Protein AF-A0A167C0I6-F1 (afdb_monomer)

Solvent-accessible surface area (backbone atoms only — not comparable to full-atom values): 17000 Å² total; per-residue (Å²): 123,66,73,64,56,52,51,50,42,52,40,51,44,51,33,50,52,39,48,63,72,46,69,86,65,63,47,85,81,42,83,82,55,66,39,71,71,58,45,54,55,49,50,53,38,51,53,49,34,51,53,41,48,52,55,43,41,72,75,36,79,62,47,56,77,42,98,50,62,43,68,48,100,85,72,47,78,30,42,42,49,57,48,48,54,61,42,45,57,39,51,50,36,54,51,54,42,50,53,55,44,54,51,50,53,52,50,51,51,53,51,52,52,52,50,52,53,51,52,53,51,49,51,52,52,52,52,50,51,50,49,51,51,51,53,50,49,53,47,49,44,71,78,38,62,89,68,66,72,70,78,75,76,67,75,92,67,51,73,68,57,48,50,52,52,48,42,52,51,9,50,75,72,73,22,84,35,61,38,49,32,68,65,58,56,54,48,42,48,74,75,64,51,55,67,81,62,54,47,39,29,26,37,40,34,71,82,46,69,81,38,27,24,30,65,50,76,55,95,66,30,34,33,29,40,28,62,68,94,82,63,64,98,85,66,83,73,59,53,62,39,30,33,58,61,56,92,89,59,88,88,51,79,61,40,60,60,79,87,53,39,28,38,54,74,51,79,44,76,43,78,52,60,50,78,50,103,87,46,70,48,81,45,94,49,72,40,82,28,52,30,28,37,80,67,73,63,136

pLDDT: mean 78.07, std 15.84, range [33.97, 95.69]

Structure (mmCIF, N/CA/C/O backbone):
data_AF-A0A167C0I6-F1
#
_entry.id   AF-A0A167C0I6-F1
#
loop_
_atom_site.group_PDB
_atom_site.id
_atom_site.type_symbol
_atom_site.label_atom_id
_atom_site.label_alt_id
_atom_site.label_comp_id
_atom_site.label_asym_id
_atom_site.label_entity_id
_atom_site.label_seq_id
_atom_site.pdbx_PDB_ins_code
_atom_site.Cartn_x
_atom_site.Cartn_y
_atom_site.Cartn_z
_atom_site.occupancy
_atom_site.B_iso_or_equiv
_atom_site.auth_seq_id
_atom_site.auth_comp_id
_atom_site.auth_asym_id
_atom_site.auth_atom_id
_atom_site.pdbx_PDB_model_num
ATOM 1 N N . MET A 1 1 ? 44.173 17.257 -59.983 1.00 47.56 1 MET A N 1
ATOM 2 C CA . MET A 1 1 ? 43.024 16.345 -59.804 1.00 47.56 1 MET A CA 1
ATOM 3 C C . MET A 1 1 ? 43.215 15.400 -58.611 1.00 47.56 1 MET A C 1
ATOM 5 O O . MET A 1 1 ? 42.211 14.931 -58.103 1.00 47.56 1 MET A O 1
ATOM 9 N N . ASP A 1 2 ? 44.434 15.219 -58.078 1.00 59.53 2 ASP A N 1
ATOM 10 C CA . ASP A 1 2 ? 44.708 14.289 -56.959 1.00 59.53 2 ASP A CA 1
ATOM 11 C C . ASP A 1 2 ? 44.093 14.654 -55.597 1.00 59.53 2 ASP A C 1
ATOM 13 O O . ASP A 1 2 ? 43.735 13.774 -54.820 1.00 59.53 2 ASP A O 1
ATOM 17 N N . ASN A 1 3 ? 43.935 15.944 -55.285 1.00 67.69 3 ASN A N 1
ATOM 18 C CA . ASN A 1 3 ? 43.592 16.357 -53.917 1.00 67.69 3 ASN A CA 1
ATOM 19 C C . ASN A 1 3 ? 42.133 16.032 -53.524 1.00 67.69 3 ASN A C 1
ATOM 21 O O . ASN A 1 3 ? 41.841 15.750 -52.367 1.00 67.69 3 ASN A O 1
ATOM 25 N N . SER A 1 4 ? 41.209 16.037 -54.490 1.00 75.00 4 SER A N 1
ATOM 26 C CA . SER A 1 4 ? 39.792 15.728 -54.248 1.00 75.00 4 SER A CA 1
ATOM 27 C C . SER A 1 4 ? 39.526 14.225 -54.154 1.00 75.00 4 SER A C 1
ATOM 29 O O . SER A 1 4 ? 38.665 13.811 -53.386 1.00 75.00 4 SER A O 1
ATOM 31 N N . GLN A 1 5 ? 40.272 13.405 -54.901 1.00 79.69 5 GLN A N 1
ATOM 32 C CA . GLN A 1 5 ? 40.122 11.949 -54.884 1.00 79.69 5 GLN A CA 1
ATOM 33 C C . GLN A 1 5 ? 40.726 11.335 -53.615 1.00 79.69 5 GLN A C 1
ATOM 35 O O . GLN A 1 5 ? 40.090 10.482 -53.001 1.00 79.69 5 GLN A O 1
ATOM 40 N N . ASN A 1 6 ? 41.879 11.837 -53.161 1.00 85.56 6 ASN A N 1
ATOM 41 C CA . ASN A 1 6 ? 42.458 11.438 -51.874 1.00 85.56 6 ASN A CA 1
ATOM 42 C C . ASN A 1 6 ? 41.527 11.805 -50.712 1.00 85.56 6 ASN A C 1
ATOM 44 O O . ASN A 1 6 ? 41.228 10.959 -49.879 1.00 85.56 6 ASN A O 1
ATOM 48 N N . LYS A 1 7 ? 40.946 13.013 -50.734 1.00 89.00 7 LYS A N 1
ATOM 49 C CA . LYS A 1 7 ? 39.973 13.438 -49.720 1.00 89.00 7 LYS A CA 1
ATOM 50 C C . LYS A 1 7 ? 38.722 12.542 -49.668 1.00 89.00 7 LYS A C 1
ATOM 52 O O . LYS A 1 7 ? 38.195 12.305 -48.587 1.00 89.00 7 LYS A O 1
ATOM 57 N N . LEU A 1 8 ? 38.243 12.034 -50.808 1.00 90.12 8 LEU A N 1
ATOM 58 C CA . LEU A 1 8 ? 37.114 11.090 -50.848 1.00 90.12 8 LEU A CA 1
ATOM 59 C C . LEU A 1 8 ? 37.462 9.744 -50.200 1.00 90.12 8 LEU A C 1
ATOM 61 O O . LEU A 1 8 ? 36.638 9.190 -49.475 1.00 90.12 8 LEU A O 1
ATOM 65 N N . ILE A 1 9 ? 38.669 9.233 -50.452 1.00 91.94 9 ILE A N 1
ATOM 66 C CA . ILE A 1 9 ? 39.164 7.986 -49.853 1.00 91.94 9 ILE A CA 1
ATOM 67 C C . ILE A 1 9 ? 39.337 8.161 -48.343 1.00 91.94 9 ILE A C 1
ATOM 69 O O . ILE A 1 9 ? 38.831 7.334 -47.589 1.00 91.94 9 ILE A O 1
ATOM 73 N N . ASP A 1 10 ? 39.941 9.266 -47.902 1.00 93.12 10 ASP A N 1
ATOM 74 C CA . ASP A 1 10 ? 40.156 9.562 -46.482 1.00 93.12 10 ASP A CA 1
ATOM 75 C C . ASP A 1 10 ? 38.835 9.683 -45.709 1.00 93.12 10 ASP A C 1
ATOM 77 O O . ASP A 1 10 ? 38.707 9.170 -44.597 1.00 93.12 10 ASP A O 1
ATOM 81 N N . LEU A 1 11 ? 37.825 10.338 -46.293 1.00 93.56 11 LEU A N 1
ATOM 82 C CA . LEU A 1 11 ? 36.505 10.454 -45.669 1.00 93.56 11 LEU A CA 1
ATOM 83 C C . LEU A 1 11 ? 35.793 9.101 -45.594 1.00 93.56 11 LEU A C 1
ATOM 85 O O . LEU A 1 11 ? 35.178 8.802 -44.571 1.00 93.56 11 LEU A O 1
ATOM 89 N N . MET A 1 12 ? 35.891 8.276 -46.640 1.00 93.75 12 MET A N 1
ATOM 90 C CA . MET A 1 12 ? 35.277 6.949 -46.650 1.00 93.75 12 MET A CA 1
ATOM 91 C C . MET A 1 12 ? 35.947 6.006 -45.647 1.00 93.75 12 MET A C 1
ATOM 93 O O . MET A 1 12 ? 35.262 5.278 -44.929 1.00 93.75 12 MET A O 1
ATOM 97 N N . ASP A 1 13 ? 37.274 6.058 -45.542 1.00 93.69 13 ASP A N 1
ATOM 98 C CA . ASP A 1 13 ? 38.032 5.299 -44.549 1.00 93.69 13 ASP A CA 1
ATOM 99 C C . ASP A 1 13 ? 37.709 5.773 -43.124 1.00 93.69 13 ASP A C 1
ATOM 101 O O . ASP A 1 13 ? 37.409 4.967 -42.242 1.00 93.69 13 ASP A O 1
ATOM 105 N N . ALA A 1 14 ? 37.627 7.089 -42.904 1.00 93.62 14 ALA A N 1
ATOM 106 C CA . ALA A 1 14 ? 37.217 7.654 -41.621 1.00 93.62 14 ALA A CA 1
ATOM 107 C C . ALA A 1 14 ? 35.788 7.242 -41.229 1.00 93.62 14 ALA A C 1
ATOM 109 O O . ALA A 1 14 ? 35.541 6.940 -40.057 1.00 93.62 14 ALA A O 1
ATOM 110 N N . MET A 1 15 ? 34.848 7.200 -42.182 1.00 94.75 15 MET A N 1
ATOM 111 C CA . MET A 1 15 ? 33.501 6.666 -41.956 1.00 94.75 15 MET A CA 1
ATOM 112 C C . MET A 1 15 ? 33.564 5.187 -41.566 1.00 94.75 15 MET A C 1
ATOM 114 O O . MET A 1 15 ? 32.988 4.800 -40.548 1.00 94.75 15 MET A O 1
ATOM 118 N N . TYR A 1 16 ? 34.314 4.385 -42.323 1.00 93.62 16 TYR A N 1
ATOM 119 C CA . TYR A 1 16 ? 34.449 2.948 -42.103 1.00 93.62 16 TYR A CA 1
ATOM 120 C C . TYR A 1 16 ? 35.061 2.620 -40.737 1.00 93.62 16 TYR A C 1
ATOM 122 O O . TYR A 1 16 ? 34.556 1.754 -40.026 1.00 93.62 16 TYR A O 1
ATOM 130 N N . VAL A 1 17 ? 36.091 3.354 -40.313 1.00 92.19 17 VAL A N 1
ATOM 131 C CA . VAL A 1 17 ? 36.695 3.221 -38.979 1.00 92.19 17 VAL A CA 1
ATOM 132 C C . VAL A 1 17 ? 35.729 3.676 -37.884 1.00 92.19 17 VAL A C 1
ATOM 134 O O . VAL A 1 17 ? 35.596 3.000 -36.863 1.00 92.19 17 VAL A O 1
ATOM 137 N N . THR A 1 18 ? 35.025 4.794 -38.088 1.00 92.69 18 THR A N 1
ATOM 138 C CA . THR A 1 18 ? 34.058 5.324 -37.110 1.00 92.69 18 THR A CA 1
ATOM 139 C C . THR A 1 18 ? 32.943 4.316 -36.846 1.00 92.69 18 THR A C 1
ATOM 141 O O . THR A 1 18 ? 32.673 3.992 -35.691 1.00 92.69 18 THR A O 1
ATOM 144 N N . VAL A 1 19 ? 32.355 3.755 -37.904 1.00 90.44 19 VAL A N 1
ATOM 145 C CA . VAL A 1 19 ? 31.325 2.714 -37.797 1.00 90.44 19 VAL A CA 1
ATOM 146 C C . VAL A 1 19 ? 31.924 1.380 -37.347 1.00 90.44 19 VAL A C 1
ATOM 148 O O . VAL A 1 19 ? 31.301 0.633 -36.600 1.00 90.44 19 VAL A O 1
ATOM 151 N N . GLY A 1 20 ? 33.171 1.084 -37.714 1.00 86.75 20 GLY A N 1
ATOM 152 C CA . GLY A 1 20 ? 33.920 -0.071 -37.223 1.00 86.75 20 GLY A CA 1
ATOM 153 C C . GLY A 1 20 ? 34.011 -0.117 -35.696 1.00 86.75 20 GLY A C 1
ATOM 154 O O . GLY A 1 20 ? 33.895 -1.204 -35.128 1.00 86.75 20 GLY A O 1
ATOM 155 N N . ASN A 1 21 ? 34.124 1.052 -35.060 1.00 87.00 21 ASN A N 1
ATOM 156 C CA . ASN A 1 21 ? 34.125 1.222 -33.606 1.00 87.00 21 ASN A CA 1
ATOM 157 C C . ASN A 1 21 ? 32.728 1.175 -32.969 1.00 87.00 21 ASN A C 1
ATOM 159 O O . ASN A 1 21 ? 32.645 1.019 -31.753 1.00 87.00 21 ASN A O 1
ATOM 163 N N . MET A 1 22 ? 31.654 1.274 -33.760 1.00 85.56 22 MET A N 1
ATOM 164 C CA 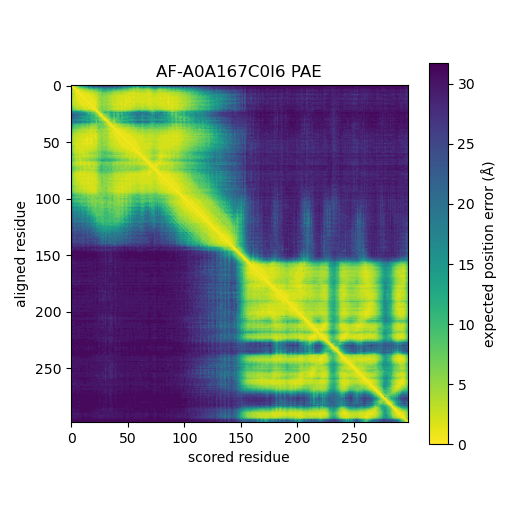. MET A 1 22 ? 30.298 1.008 -33.276 1.00 85.56 22 MET A CA 1
ATOM 165 C C . MET A 1 22 ? 30.113 -0.494 -33.046 1.00 85.56 22 MET A C 1
ATOM 167 O O . MET A 1 22 ? 30.693 -1.337 -33.745 1.00 85.56 22 MET A O 1
ATOM 171 N N . ARG A 1 23 ? 29.287 -0.866 -32.074 1.00 73.50 23 ARG A N 1
ATOM 172 C CA . ARG A 1 23 ? 29.032 -2.282 -31.758 1.00 73.50 23 ARG A CA 1
ATOM 173 C C . ARG A 1 23 ? 28.126 -2.986 -32.780 1.00 73.50 23 ARG A C 1
ATOM 175 O O . ARG A 1 23 ? 27.302 -2.371 -33.446 1.00 73.50 23 ARG A O 1
ATOM 182 N N . GLU A 1 24 ? 28.284 -4.309 -32.884 1.00 64.62 24 GLU A N 1
ATOM 183 C CA . GLU A 1 24 ? 27.559 -5.187 -33.831 1.00 64.62 24 GLU A CA 1
ATOM 184 C C . GLU A 1 24 ? 26.239 -5.760 -33.280 1.00 64.62 24 GLU A C 1
ATOM 186 O O . GLU A 1 24 ? 25.418 -6.260 -34.045 1.00 64.62 24 GLU A O 1
ATOM 191 N N . ALA A 1 25 ? 26.027 -5.725 -31.961 1.00 57.22 25 ALA A N 1
ATOM 192 C CA . ALA A 1 25 ? 24.911 -6.414 -31.307 1.00 57.22 25 ALA A CA 1
ATOM 193 C C . ALA A 1 25 ? 23.598 -5.618 -31.356 1.00 57.22 25 ALA A C 1
ATOM 195 O O . ALA A 1 25 ? 23.610 -4.395 -31.409 1.00 57.22 25 ALA A O 1
ATOM 196 N N . HIS A 1 26 ? 22.457 -6.310 -31.260 1.00 59.56 26 HIS A N 1
ATOM 197 C CA . HIS A 1 26 ? 21.141 -5.692 -31.074 1.00 59.56 26 HIS A CA 1
ATOM 198 C C . HIS A 1 26 ? 21.036 -5.172 -29.627 1.00 59.56 26 HIS A C 1
ATOM 200 O O . HIS A 1 26 ? 21.083 -5.949 -28.675 1.00 59.56 26 HIS A O 1
ATOM 206 N N . TRP A 1 27 ? 20.883 -3.858 -29.457 1.00 59.91 27 TRP A N 1
ATOM 207 C CA . TRP A 1 27 ? 21.133 -3.142 -28.191 1.00 59.91 27 TRP A CA 1
ATOM 208 C C . TRP A 1 27 ? 20.237 -3.547 -27.013 1.00 59.91 27 TRP A C 1
ATOM 210 O O . TRP A 1 27 ? 20.543 -3.249 -25.866 1.00 59.91 27 TRP A O 1
ATOM 220 N N . LEU A 1 28 ? 19.129 -4.230 -27.295 1.00 55.75 28 LEU A N 1
ATOM 221 C CA . LEU A 1 28 ? 18.130 -4.637 -26.308 1.00 55.75 28 LEU A CA 1
ATOM 222 C C . LEU A 1 28 ? 18.378 -6.037 -25.726 1.00 55.75 28 LEU A C 1
ATOM 224 O O . LEU A 1 28 ? 17.664 -6.444 -24.817 1.00 55.75 28 LEU A O 1
ATOM 228 N N . GLY A 1 29 ? 19.345 -6.790 -26.261 1.00 58.91 29 GLY A N 1
ATOM 229 C CA . GLY A 1 29 ? 19.632 -8.159 -25.820 1.00 58.91 29 GLY A CA 1
ATOM 230 C C . GLY A 1 29 ? 20.657 -8.273 -24.686 1.00 58.91 29 GLY A C 1
ATOM 231 O O . GLY A 1 29 ? 20.752 -9.336 -24.081 1.00 58.91 29 GLY A O 1
ATOM 232 N N . ASP A 1 30 ? 21.418 -7.211 -24.398 1.00 61.00 30 ASP A N 1
ATOM 233 C CA . ASP A 1 30 ? 22.520 -7.226 -23.428 1.00 61.00 30 ASP A CA 1
ATOM 234 C C . ASP A 1 30 ? 22.345 -6.117 -22.365 1.00 61.00 30 ASP A C 1
ATOM 236 O O . ASP A 1 30 ? 22.449 -4.931 -22.700 1.00 61.00 30 ASP A O 1
ATOM 240 N N . PRO A 1 31 ? 22.122 -6.470 -21.080 1.00 57.75 31 PRO A N 1
ATOM 241 C CA . PRO A 1 31 ? 21.946 -5.518 -19.979 1.00 57.75 31 PRO A CA 1
ATOM 242 C C . PRO A 1 31 ? 23.102 -4.525 -19.800 1.00 57.75 31 PRO A C 1
ATOM 244 O O . PRO A 1 31 ? 22.881 -3.414 -19.323 1.00 57.75 31 PRO A O 1
ATOM 247 N N . GLN A 1 32 ? 24.332 -4.888 -20.184 1.00 59.16 32 GLN A N 1
ATOM 248 C CA . GLN A 1 32 ? 25.493 -3.996 -20.068 1.00 59.16 32 GLN A CA 1
ATOM 249 C C . GLN A 1 32 ? 25.523 -2.922 -21.164 1.00 59.16 32 GLN A C 1
ATOM 251 O O . GLN A 1 32 ? 26.163 -1.885 -20.997 1.00 59.16 32 GLN A O 1
ATOM 256 N N . CYS A 1 33 ? 24.813 -3.144 -22.272 1.00 57.50 33 CYS A N 1
ATOM 257 C CA . CYS A 1 33 ? 24.760 -2.233 -23.416 1.00 57.50 33 CYS A CA 1
ATOM 258 C C . CYS A 1 33 ? 23.653 -1.168 -23.296 1.00 57.50 33 CYS A C 1
ATOM 260 O O . CYS A 1 33 ? 23.608 -0.237 -24.097 1.00 57.50 33 CYS A O 1
ATOM 262 N N . GLY A 1 34 ? 22.780 -1.282 -22.291 1.00 57.94 34 GLY A N 1
ATOM 263 C CA . GLY A 1 34 ? 21.696 -0.334 -22.020 1.00 57.94 34 GLY A CA 1
ATOM 264 C C . GLY A 1 34 ? 22.066 0.828 -21.091 1.00 57.94 34 GLY A C 1
ATOM 265 O O . GLY A 1 34 ? 21.205 1.656 -20.807 1.00 57.94 34 GLY A O 1
ATOM 266 N N . SER A 1 35 ? 23.306 0.906 -20.590 1.00 66.94 35 SER A N 1
ATOM 267 C CA . SER A 1 35 ? 23.699 1.962 -19.643 1.00 66.94 35 SER A CA 1
ATOM 268 C C . SER A 1 35 ? 23.822 3.329 -20.328 1.00 66.94 35 SER A C 1
ATOM 270 O O . SER A 1 35 ? 24.363 3.421 -21.430 1.00 66.94 35 SER A O 1
ATOM 272 N N . GLU A 1 36 ? 23.387 4.412 -19.678 1.00 68.25 36 GLU A N 1
ATOM 273 C CA . GLU A 1 36 ? 23.427 5.773 -20.250 1.00 68.25 36 GLU A CA 1
ATOM 274 C C . GLU A 1 36 ? 24.813 6.164 -20.794 1.00 68.25 36 GLU A C 1
ATOM 276 O O . GLU A 1 36 ? 24.922 6.760 -21.866 1.00 68.25 36 GLU A O 1
ATOM 281 N N . GLY A 1 37 ? 25.887 5.758 -20.106 1.00 74.06 37 GLY A N 1
ATOM 282 C CA . GLY A 1 37 ? 27.262 6.051 -20.513 1.00 74.06 37 GLY A CA 1
ATOM 283 C C . GLY A 1 37 ? 27.678 5.374 -21.822 1.00 74.06 37 GLY A C 1
ATOM 284 O O . GLY A 1 37 ? 28.281 6.014 -22.682 1.00 74.06 37 GLY A O 1
ATOM 285 N N . THR A 1 38 ? 27.325 4.101 -22.013 1.00 73.38 38 THR A N 1
ATOM 286 C CA . THR A 1 38 ? 27.604 3.376 -23.267 1.00 73.38 38 THR A CA 1
ATOM 287 C C . THR A 1 38 ? 26.782 3.915 -24.435 1.00 73.38 38 THR A C 1
ATOM 289 O O . THR A 1 38 ? 27.261 3.962 -25.563 1.00 73.38 38 THR A O 1
ATOM 292 N N . LEU A 1 39 ? 25.568 4.393 -24.158 1.00 73.00 39 LEU A N 1
ATOM 293 C CA . LEU A 1 39 ? 24.676 4.961 -25.166 1.00 73.00 39 LEU A CA 1
ATOM 294 C C . LEU A 1 39 ? 25.171 6.318 -25.671 1.00 73.00 39 LEU A C 1
ATOM 296 O O . LEU A 1 39 ? 25.166 6.567 -26.875 1.00 73.00 39 LEU A O 1
ATOM 300 N N . ALA A 1 40 ? 25.639 7.174 -24.762 1.00 80.12 40 ALA A N 1
ATOM 301 C CA . ALA A 1 40 ? 26.208 8.468 -25.121 1.00 80.12 40 ALA A CA 1
ATOM 302 C C . ALA A 1 40 ? 27.455 8.315 -26.009 1.00 80.12 40 ALA A C 1
ATOM 304 O O . ALA A 1 40 ? 27.626 9.058 -26.971 1.00 80.12 40 ALA A O 1
ATOM 305 N N . GLN A 1 41 ? 28.304 7.323 -25.725 1.00 83.75 41 GLN A N 1
ATOM 306 C CA . GLN A 1 41 ? 29.505 7.048 -26.521 1.00 83.75 41 GLN A CA 1
ATOM 307 C C . GLN A 1 41 ? 29.168 6.628 -27.957 1.00 83.75 41 GLN A C 1
ATOM 309 O O . GLN A 1 41 ? 29.780 7.115 -28.905 1.00 83.75 41 GLN A O 1
ATOM 314 N N . GLU A 1 42 ? 28.171 5.767 -28.130 1.00 83.06 42 GLU A N 1
ATOM 315 C CA . GLU A 1 42 ? 27.742 5.308 -29.452 1.00 83.06 42 GLU A CA 1
ATOM 316 C C . GLU A 1 42 ? 26.977 6.392 -30.231 1.00 83.06 42 GLU A C 1
ATOM 318 O O . GLU A 1 42 ? 27.152 6.507 -31.443 1.00 83.06 42 GLU A O 1
ATOM 323 N N . GLN A 1 43 ? 26.189 7.242 -29.557 1.00 86.62 43 GLN A N 1
ATOM 324 C CA . GLN A 1 43 ? 25.561 8.410 -30.191 1.00 86.62 43 GLN A CA 1
ATOM 325 C C . GLN A 1 43 ? 26.619 9.358 -30.772 1.00 86.62 43 GLN A C 1
ATOM 327 O O . GLN A 1 43 ? 26.484 9.804 -31.907 1.00 86.62 43 GLN A O 1
ATOM 332 N N . VAL A 1 44 ? 27.715 9.597 -30.045 1.00 90.31 44 VAL A N 1
ATOM 333 C CA . VAL A 1 44 ? 28.838 10.415 -30.536 1.00 90.31 44 VAL A CA 1
ATOM 334 C C . VAL A 1 44 ? 29.477 9.807 -31.792 1.00 90.31 44 VAL A C 1
ATOM 336 O O . VAL A 1 44 ? 29.837 10.541 -32.714 1.00 90.31 44 VAL A O 1
ATOM 339 N N . LEU A 1 45 ? 29.612 8.477 -31.862 1.00 91.38 45 LEU A N 1
ATOM 340 C CA . LEU A 1 45 ? 30.123 7.790 -33.056 1.00 91.38 45 LEU A CA 1
ATOM 341 C C . LEU A 1 45 ? 29.154 7.909 -34.238 1.00 91.38 45 LEU A C 1
ATOM 343 O O . LEU A 1 45 ? 29.588 8.185 -35.358 1.00 91.38 45 LEU A O 1
ATOM 347 N N . TYR A 1 46 ? 27.854 7.759 -33.989 1.00 91.44 46 TYR A N 1
ATOM 348 C CA . TYR A 1 46 ? 26.817 7.922 -35.002 1.00 91.44 46 TYR A CA 1
ATOM 349 C C . TYR A 1 46 ? 26.767 9.356 -35.559 1.00 91.44 46 TYR A C 1
ATOM 351 O O . TYR A 1 46 ? 26.759 9.550 -36.776 1.00 91.44 46 TYR A O 1
ATOM 359 N N . ASP A 1 47 ? 26.825 10.368 -34.692 1.00 92.81 47 ASP A N 1
ATOM 360 C CA . ASP A 1 47 ? 26.840 11.779 -35.093 1.00 92.81 47 ASP A CA 1
ATOM 361 C C . ASP A 1 47 ? 28.096 12.109 -35.911 1.00 92.81 47 ASP A C 1
ATOM 363 O O . ASP A 1 47 ? 28.036 12.807 -36.929 1.00 92.81 47 ASP A O 1
ATOM 367 N N . ARG A 1 48 ? 29.245 11.544 -35.515 1.00 94.44 48 ARG A N 1
ATOM 368 C CA . ARG A 1 48 ? 30.495 11.662 -36.269 1.00 94.44 48 ARG A CA 1
ATOM 369 C C . ARG A 1 48 ? 30.388 11.012 -37.648 1.00 94.44 48 ARG A C 1
ATOM 371 O O . ARG A 1 48 ? 30.828 11.619 -38.622 1.00 94.44 48 ARG A O 1
ATOM 378 N N . TYR A 1 49 ? 29.789 9.826 -37.751 1.00 95.00 49 TYR A N 1
ATOM 379 C CA . TYR A 1 49 ? 29.516 9.173 -39.034 1.00 95.00 49 TYR A CA 1
ATOM 380 C C . TYR A 1 49 ? 28.629 10.044 -39.934 1.00 95.00 49 TYR A C 1
ATOM 382 O O . TYR A 1 49 ? 28.961 10.236 -41.103 1.00 95.00 49 TYR A O 1
ATOM 390 N N . GLN A 1 50 ? 27.544 10.618 -39.404 1.00 94.62 50 GLN A N 1
ATOM 391 C CA . GLN A 1 50 ? 26.648 11.475 -40.188 1.00 94.62 50 GLN A CA 1
ATOM 392 C C . GLN A 1 50 ? 27.347 12.745 -40.682 1.00 94.62 50 GLN A C 1
ATOM 394 O O . GLN A 1 50 ? 27.170 13.122 -41.839 1.00 94.62 50 GLN A O 1
ATOM 399 N N . SER A 1 51 ? 28.182 13.366 -39.846 1.00 95.69 51 SER A N 1
ATOM 400 C CA . SER A 1 51 ? 28.993 14.527 -40.234 1.00 95.69 51 SER A CA 1
ATOM 401 C C . SER A 1 51 ? 29.959 14.193 -41.380 1.00 95.69 51 SER A C 1
ATOM 403 O O . SER A 1 51 ? 29.959 14.864 -42.413 1.00 95.69 51 SER A O 1
ATOM 405 N N . LEU A 1 52 ? 30.707 13.089 -41.255 1.00 95.19 52 LEU A N 1
ATOM 406 C CA . LEU A 1 52 ? 31.622 12.618 -42.302 1.00 95.19 52 LEU A CA 1
ATOM 407 C C . LEU A 1 52 ? 30.880 12.278 -43.599 1.00 95.19 52 LEU A C 1
ATOM 409 O O . LEU A 1 52 ? 31.322 12.650 -44.684 1.00 95.19 52 LEU A O 1
ATOM 413 N N . ARG A 1 53 ? 29.718 11.626 -43.493 1.00 94.44 53 ARG A N 1
ATOM 414 C CA . ARG A 1 53 ? 28.864 11.301 -44.638 1.00 94.44 53 ARG A CA 1
ATOM 415 C C . ARG A 1 53 ? 28.355 12.553 -45.343 1.00 94.44 53 ARG A C 1
ATOM 417 O O . ARG A 1 53 ? 28.345 12.586 -46.569 1.00 94.44 53 ARG A O 1
ATOM 424 N N . GLN A 1 54 ? 27.928 13.572 -44.601 1.00 94.94 54 GLN A N 1
ATOM 425 C CA . GLN A 1 54 ? 27.486 14.839 -45.186 1.00 94.94 54 GLN A CA 1
ATOM 426 C C . GLN A 1 54 ? 28.622 15.531 -45.939 1.00 94.94 54 GLN A C 1
ATOM 428 O O . GLN A 1 54 ? 28.414 15.991 -47.061 1.00 94.94 54 GLN A O 1
ATOM 433 N N . GLU A 1 55 ? 29.828 15.557 -45.364 1.00 93.81 55 GLU A N 1
ATOM 434 C CA . GLU A 1 55 ? 31.000 16.111 -46.042 1.00 93.81 55 GLU A CA 1
ATOM 435 C C . GLU A 1 55 ? 31.326 15.321 -47.317 1.00 93.81 55 GLU A C 1
ATOM 437 O O . GLU A 1 55 ? 31.546 15.911 -48.376 1.00 93.81 55 GLU A O 1
ATOM 442 N N . LEU A 1 56 ? 31.267 13.992 -47.256 1.00 92.19 56 LEU A N 1
ATOM 443 C CA . LEU A 1 56 ? 31.541 13.119 -48.390 1.00 92.19 56 LEU A CA 1
ATOM 444 C C . LEU A 1 56 ? 30.511 13.302 -49.520 1.00 92.19 56 LEU A C 1
ATOM 446 O O . LEU A 1 56 ? 30.895 13.502 -50.673 1.00 92.19 56 LEU A O 1
ATOM 450 N N . VAL A 1 57 ? 29.217 13.350 -49.191 1.00 92.62 57 VAL A N 1
ATOM 451 C CA . VAL A 1 57 ? 28.124 13.637 -50.140 1.00 92.62 57 VAL A CA 1
ATOM 452 C C . VAL A 1 57 ? 28.255 15.038 -50.743 1.00 92.62 57 VAL A C 1
ATOM 454 O O . VAL A 1 57 ? 27.960 15.225 -51.921 1.00 92.62 57 VAL A O 1
ATOM 457 N N . SER A 1 58 ? 28.722 16.022 -49.967 1.00 92.56 58 SER A N 1
ATOM 458 C CA . SER A 1 58 ? 28.936 17.388 -50.465 1.00 92.56 58 SER A CA 1
ATOM 459 C C . SER A 1 58 ? 30.055 17.468 -51.511 1.00 92.56 58 SER A C 1
ATOM 461 O O . SER A 1 58 ? 29.993 18.295 -52.419 1.00 92.56 58 SER A O 1
ATOM 463 N N . LEU A 1 59 ? 31.061 16.592 -51.401 1.00 90.19 59 LEU A N 1
ATOM 464 C CA . LEU A 1 59 ? 32.178 16.491 -52.340 1.00 90.19 59 LEU A CA 1
ATOM 465 C C . LEU A 1 59 ? 31.831 15.647 -53.569 1.00 90.19 59 LEU A C 1
ATOM 467 O O . LEU A 1 59 ? 32.218 16.005 -54.681 1.00 90.19 59 LEU A O 1
ATOM 471 N N . ASN A 1 60 ? 31.122 14.533 -53.380 1.00 89.56 60 ASN A N 1
ATOM 472 C CA . ASN A 1 60 ? 30.615 13.697 -54.461 1.00 89.56 60 ASN A CA 1
ATOM 473 C C . ASN A 1 60 ? 29.262 13.071 -54.069 1.00 89.56 60 ASN A C 1
ATOM 475 O O . ASN A 1 60 ? 29.234 12.092 -53.319 1.00 89.56 60 ASN A O 1
ATOM 479 N N . PRO A 1 61 ? 28.140 13.571 -54.613 1.00 90.06 61 PRO A N 1
ATOM 480 C CA . PRO A 1 61 ? 26.821 13.006 -54.343 1.00 90.06 61 PRO A CA 1
ATOM 481 C C . PRO A 1 61 ? 26.673 11.538 -54.766 1.00 90.06 61 PRO A C 1
ATOM 483 O O . PRO A 1 61 ? 25.901 10.809 -54.150 1.00 90.06 61 PRO A O 1
ATOM 486 N N . ASP A 1 62 ? 27.428 11.098 -55.779 1.00 90.81 62 ASP A N 1
ATOM 487 C CA . ASP A 1 62 ? 27.414 9.727 -56.304 1.00 90.81 62 ASP A CA 1
ATOM 488 C C . ASP A 1 62 ? 28.671 8.938 -55.895 1.00 90.81 62 ASP A C 1
ATOM 490 O O . ASP A 1 62 ? 29.191 8.097 -56.629 1.00 90.81 62 ASP A O 1
ATOM 494 N N . TYR A 1 63 ? 29.205 9.227 -54.703 1.00 88.56 63 TYR A N 1
ATOM 495 C CA . TYR A 1 63 ? 30.421 8.587 -54.198 1.00 88.56 63 TYR A CA 1
ATOM 496 C C . TYR A 1 63 ? 30.353 7.058 -54.173 1.00 88.56 63 TYR A C 1
ATOM 498 O O . TYR A 1 63 ? 31.382 6.406 -54.304 1.00 88.56 63 TYR A O 1
ATOM 506 N N . ILE A 1 64 ? 29.160 6.478 -54.030 1.00 90.56 64 ILE A N 1
ATOM 507 C CA . ILE A 1 64 ? 28.957 5.024 -53.987 1.00 90.56 64 ILE A CA 1
ATOM 508 C C . ILE A 1 64 ? 29.457 4.363 -55.278 1.00 90.56 64 ILE A C 1
ATOM 510 O O . ILE A 1 64 ? 30.046 3.284 -55.225 1.00 90.56 64 ILE A O 1
ATOM 514 N N . ASN A 1 65 ? 29.272 5.038 -56.414 1.00 89.69 65 ASN A N 1
ATOM 515 C CA . ASN A 1 65 ? 29.690 4.572 -57.733 1.00 89.69 65 ASN A CA 1
ATOM 516 C C . ASN A 1 65 ? 31.082 5.092 -58.133 1.00 89.69 65 ASN A C 1
ATOM 518 O O . ASN A 1 65 ? 31.510 4.913 -59.275 1.00 89.69 65 ASN A O 1
ATOM 522 N N . ALA A 1 66 ? 31.806 5.746 -57.217 1.00 86.75 66 ALA A N 1
ATOM 523 C CA . ALA A 1 66 ? 33.163 6.197 -57.484 1.00 86.75 66 ALA A CA 1
ATOM 524 C C . ALA A 1 66 ? 34.096 4.997 -57.706 1.00 86.75 66 ALA A C 1
ATOM 526 O O . ALA A 1 66 ? 34.062 4.011 -56.969 1.00 86.75 66 ALA A O 1
ATOM 527 N N . ASN A 1 67 ? 34.989 5.109 -58.692 1.00 87.31 67 ASN A N 1
ATOM 528 C CA . ASN A 1 67 ? 36.050 4.129 -58.924 1.00 87.31 67 ASN A CA 1
ATOM 529 C C . ASN A 1 67 ? 37.196 4.331 -57.911 1.00 87.31 67 ASN A C 1
ATOM 531 O O . ASN A 1 67 ? 38.284 4.792 -58.261 1.00 87.31 67 ASN A O 1
ATOM 535 N N . ALA A 1 68 ? 36.901 4.079 -56.635 1.00 87.50 68 ALA A N 1
ATOM 536 C CA . ALA A 1 68 ? 37.792 4.249 -55.497 1.00 87.50 68 ALA A CA 1
ATOM 537 C C . ALA A 1 68 ? 37.602 3.108 -54.486 1.00 87.50 68 ALA A C 1
ATOM 539 O O . ALA A 1 68 ? 36.531 2.501 -54.392 1.00 87.50 68 ALA A O 1
ATOM 540 N N . PHE A 1 69 ? 38.663 2.823 -53.733 1.00 91.62 69 PHE A N 1
ATOM 541 C CA . PHE A 1 69 ? 38.727 1.696 -52.809 1.00 91.62 69 PHE A CA 1
ATOM 542 C C . PHE A 1 69 ? 39.329 2.139 -51.478 1.00 91.62 69 PHE A C 1
ATOM 544 O O . PHE A 1 69 ? 40.218 2.991 -51.455 1.00 91.62 69 PHE A O 1
ATOM 551 N N . ILE A 1 70 ? 38.866 1.530 -50.391 1.00 92.81 70 ILE A N 1
ATOM 552 C CA . ILE A 1 70 ? 39.498 1.604 -49.069 1.00 92.81 70 ILE A CA 1
ATOM 553 C C . ILE A 1 70 ? 40.108 0.246 -48.722 1.00 92.81 70 ILE A C 1
ATOM 555 O O . ILE A 1 70 ? 39.736 -0.770 -49.312 1.00 92.81 70 ILE A O 1
ATOM 559 N N . VAL A 1 71 ? 41.033 0.209 -47.766 1.00 91.25 71 VAL A N 1
ATOM 560 C CA . VAL A 1 71 ? 41.622 -1.044 -47.280 1.00 91.25 71 VAL A CA 1
ATOM 561 C C . VAL A 1 71 ? 41.064 -1.330 -45.896 1.00 91.25 71 VAL A C 1
ATOM 563 O O . VAL A 1 71 ? 41.207 -0.523 -44.985 1.00 91.25 71 VAL A O 1
ATOM 566 N N . ASN A 1 72 ? 40.412 -2.477 -45.725 1.00 86.38 72 ASN A N 1
ATOM 567 C CA . ASN A 1 72 ? 39.857 -2.840 -44.429 1.00 86.38 72 ASN A CA 1
ATOM 568 C C . ASN A 1 72 ? 40.953 -3.283 -43.438 1.00 86.38 72 ASN A C 1
ATOM 570 O O . ASN A 1 72 ? 42.116 -3.486 -43.788 1.00 86.38 72 ASN A O 1
ATOM 574 N N . ARG A 1 73 ? 40.560 -3.520 -42.181 1.00 81.69 73 ARG A N 1
ATOM 575 C CA . ARG A 1 73 ? 41.457 -3.998 -41.108 1.00 81.69 73 ARG A CA 1
ATOM 576 C C . ARG A 1 73 ? 42.165 -5.334 -41.389 1.00 81.69 73 ARG A C 1
ATOM 578 O O . ARG A 1 73 ? 43.092 -5.678 -40.666 1.00 81.69 73 ARG A O 1
ATOM 585 N N . TYR A 1 74 ? 41.719 -6.087 -42.392 1.00 86.31 74 TYR A N 1
ATOM 586 C CA . TYR A 1 74 ? 42.295 -7.366 -42.811 1.00 86.31 74 TYR A CA 1
ATOM 587 C C . TYR A 1 74 ? 43.203 -7.233 -44.045 1.00 86.31 74 TYR A C 1
ATOM 589 O O . TYR A 1 74 ? 43.752 -8.229 -44.506 1.00 86.31 74 TYR A O 1
ATOM 597 N N . GLY A 1 75 ? 43.395 -6.015 -44.564 1.00 86.81 75 GLY A N 1
ATOM 598 C CA . GLY A 1 75 ? 44.208 -5.754 -45.751 1.00 86.81 75 GLY A CA 1
ATOM 599 C C . GLY A 1 75 ? 43.466 -5.946 -47.077 1.00 86.81 75 GLY A C 1
ATOM 600 O O . GLY A 1 75 ? 44.098 -5.916 -48.131 1.00 86.81 75 GLY A O 1
ATOM 601 N N . GLU A 1 76 ? 42.146 -6.139 -47.055 1.00 90.44 76 GLU A N 1
ATOM 602 C CA . GLU A 1 76 ? 41.338 -6.342 -48.260 1.00 90.44 76 GLU A CA 1
ATOM 603 C C . GLU A 1 76 ? 40.888 -5.001 -48.846 1.00 90.44 76 GLU A C 1
ATOM 605 O O . GLU A 1 76 ? 40.468 -4.101 -48.115 1.00 90.44 76 GLU A O 1
ATOM 610 N N . GLN A 1 77 ? 40.936 -4.881 -50.175 1.00 93.31 77 GLN A N 1
ATOM 611 C CA . GLN A 1 77 ? 40.403 -3.717 -50.879 1.00 93.31 77 GLN A CA 1
ATOM 612 C C . GLN A 1 77 ? 38.884 -3.822 -50.996 1.00 93.31 77 GLN A C 1
ATOM 614 O O . GLN A 1 77 ? 38.361 -4.737 -51.632 1.00 93.31 77 GLN A O 1
ATOM 619 N N . LEU A 1 78 ? 38.184 -2.857 -50.408 1.00 91.12 78 LEU A N 1
ATOM 620 C CA . LEU A 1 78 ? 36.740 -2.713 -50.504 1.00 91.12 78 LEU A CA 1
ATOM 621 C C . LEU A 1 78 ? 36.409 -1.540 -51.417 1.00 91.12 78 LEU A C 1
ATOM 623 O O . LEU A 1 78 ? 36.901 -0.428 -51.220 1.00 91.12 78 LEU A O 1
ATOM 627 N N . SER A 1 79 ? 35.535 -1.775 -52.392 1.00 94.94 79 SER A N 1
ATOM 628 C CA . SER A 1 79 ? 34.878 -0.679 -53.108 1.00 94.94 79 SER A CA 1
ATOM 629 C C . SER A 1 79 ? 34.016 0.140 -52.146 1.00 94.94 79 SER A C 1
ATOM 631 O O . SER A 1 79 ? 33.587 -0.346 -51.095 1.00 94.94 79 SER A O 1
ATOM 633 N N . PHE A 1 80 ? 33.710 1.379 -52.522 1.00 94.25 80 PHE A N 1
ATOM 634 C CA . PHE A 1 80 ? 32.867 2.251 -51.704 1.00 94.25 80 PHE A CA 1
ATOM 635 C C . PHE A 1 80 ? 31.473 1.648 -51.459 1.00 94.25 80 PHE A C 1
ATOM 637 O O . PHE A 1 80 ? 30.961 1.722 -50.343 1.00 94.25 80 PHE A O 1
ATOM 644 N N . ALA A 1 81 ? 30.897 0.964 -52.450 1.00 92.38 81 ALA A N 1
ATOM 645 C CA . ALA A 1 81 ? 29.642 0.233 -52.286 1.00 92.38 81 ALA A CA 1
ATOM 646 C C . ALA A 1 81 ? 29.736 -0.878 -51.221 1.00 92.38 81 ALA A C 1
ATOM 648 O O . ALA A 1 81 ? 28.885 -0.952 -50.335 1.00 92.38 81 ALA A O 1
ATOM 649 N N . GLN A 1 82 ? 30.796 -1.693 -51.253 1.00 92.88 82 GLN A N 1
ATOM 650 C CA . GLN A 1 82 ? 31.006 -2.775 -50.279 1.00 92.88 82 GLN A CA 1
ATOM 651 C C . GLN A 1 82 ? 31.246 -2.236 -48.864 1.00 92.88 82 GLN A C 1
ATOM 653 O O . GLN A 1 82 ? 30.683 -2.741 -47.895 1.00 92.88 82 GLN A O 1
ATOM 658 N N . ALA A 1 83 ? 32.057 -1.186 -48.732 1.00 91.44 83 ALA A N 1
ATOM 659 C CA . ALA A 1 83 ? 32.295 -0.540 -47.448 1.00 91.44 83 ALA A CA 1
ATOM 660 C C . ALA A 1 83 ? 31.004 0.069 -46.868 1.00 91.44 83 ALA A C 1
ATOM 662 O O . ALA A 1 83 ? 30.738 -0.083 -45.676 1.00 91.44 83 ALA A O 1
ATOM 663 N N . GLN A 1 84 ? 30.166 0.694 -47.705 1.00 93.00 84 GLN A N 1
ATOM 664 C CA . GLN A 1 84 ? 28.866 1.226 -47.288 1.00 93.00 84 GLN A CA 1
ATOM 665 C C . GLN A 1 84 ? 27.906 0.121 -46.831 1.00 93.00 84 GLN A C 1
ATOM 667 O O . GLN A 1 84 ? 27.207 0.304 -45.837 1.00 93.00 84 GLN A O 1
ATOM 672 N N . GLU A 1 85 ? 27.881 -1.026 -47.511 1.00 91.19 85 GLU A N 1
ATOM 673 C CA . GLU A 1 85 ? 27.042 -2.167 -47.127 1.00 91.19 85 GLU A CA 1
ATOM 674 C C . GLU A 1 85 ? 27.404 -2.694 -45.732 1.00 91.19 85 GLU A C 1
ATOM 676 O O . GLU A 1 85 ? 26.524 -2.867 -44.887 1.00 91.19 85 GLU A O 1
ATOM 681 N N . VAL A 1 86 ? 28.701 -2.849 -45.449 1.00 88.88 86 VAL A N 1
ATOM 682 C CA . VAL A 1 86 ? 29.189 -3.264 -44.125 1.00 88.88 86 VAL A CA 1
ATOM 683 C C . VAL A 1 86 ? 28.815 -2.241 -43.050 1.00 88.88 86 VAL A C 1
ATOM 685 O O . VAL A 1 86 ? 28.350 -2.616 -41.972 1.00 88.88 86 VAL A O 1
ATOM 688 N N . MET A 1 87 ? 28.972 -0.945 -43.336 1.00 91.38 87 MET A N 1
ATOM 689 C CA . MET A 1 87 ? 28.589 0.113 -42.397 1.00 91.38 87 MET A CA 1
ATOM 690 C C . MET A 1 87 ? 27.081 0.124 -42.113 1.00 91.38 87 MET A C 1
ATOM 692 O O . MET A 1 87 ? 26.675 0.270 -40.958 1.00 91.38 87 MET A O 1
ATOM 696 N N . ASN A 1 88 ? 26.248 -0.083 -43.138 1.00 90.56 88 ASN A N 1
ATOM 697 C CA . ASN A 1 88 ? 24.790 -0.065 -43.013 1.00 90.56 88 ASN A CA 1
ATOM 698 C C . ASN A 1 88 ? 24.272 -1.096 -42.003 1.00 90.56 88 ASN A C 1
ATOM 700 O O . ASN A 1 88 ? 23.292 -0.823 -41.318 1.00 90.56 88 ASN A O 1
ATOM 704 N N . ILE A 1 89 ? 24.932 -2.250 -41.858 1.00 86.31 89 ILE A N 1
ATOM 705 C CA . ILE A 1 89 ? 24.546 -3.271 -40.871 1.00 86.31 89 ILE A CA 1
ATOM 706 C C . ILE A 1 89 ? 24.535 -2.675 -39.456 1.00 86.31 89 ILE A C 1
ATOM 708 O O . ILE A 1 89 ? 23.551 -2.812 -38.728 1.00 86.31 89 ILE A O 1
ATOM 712 N N . LYS A 1 90 ? 25.606 -1.968 -39.079 1.00 86.06 90 LYS A N 1
ATOM 713 C CA . LYS A 1 90 ? 25.749 -1.373 -37.741 1.00 86.06 90 LYS A CA 1
ATOM 714 C C . LYS A 1 90 ? 24.874 -0.136 -37.559 1.00 86.06 90 LYS A C 1
ATOM 716 O O . LYS A 1 90 ? 24.267 0.032 -36.505 1.00 86.06 90 LYS A O 1
ATOM 721 N N . ILE A 1 91 ? 24.757 0.692 -38.596 1.00 88.25 91 ILE A N 1
ATOM 722 C CA . ILE A 1 91 ? 23.885 1.873 -38.584 1.00 88.25 91 ILE A CA 1
ATOM 723 C C . ILE A 1 91 ? 22.417 1.472 -38.399 1.00 88.25 91 ILE A C 1
ATOM 725 O O . ILE A 1 91 ? 21.746 1.988 -37.508 1.00 88.25 91 ILE A O 1
ATOM 729 N N . ASN A 1 92 ? 21.941 0.473 -39.142 1.00 86.44 92 ASN A N 1
ATOM 730 C CA . ASN A 1 92 ? 20.571 -0.021 -39.009 1.00 86.44 92 ASN A CA 1
ATOM 731 C C . ASN A 1 92 ? 20.325 -0.666 -37.632 1.00 86.44 92 ASN A C 1
ATOM 733 O O . ASN A 1 92 ? 19.238 -0.538 -37.061 1.00 86.44 92 ASN A O 1
ATOM 737 N N . ALA A 1 93 ? 21.325 -1.351 -37.064 1.00 81.25 93 ALA A N 1
ATOM 738 C CA . ALA A 1 93 ? 21.238 -1.900 -35.710 1.00 81.25 93 ALA A CA 1
ATOM 739 C C . ALA A 1 93 ? 21.108 -0.793 -34.644 1.00 81.25 93 ALA A C 1
ATOM 741 O O . ALA A 1 93 ? 20.278 -0.908 -33.739 1.00 81.25 93 ALA A O 1
ATOM 742 N N . PHE A 1 94 ? 21.868 0.298 -34.783 1.00 83.31 94 PHE A N 1
ATOM 743 C CA . PHE A 1 94 ? 21.770 1.487 -33.930 1.00 83.31 94 PHE A CA 1
ATOM 744 C C . PHE A 1 94 ? 20.390 2.160 -34.046 1.00 83.31 94 PHE A C 1
ATOM 746 O O . PHE A 1 94 ? 19.702 2.363 -33.043 1.00 83.31 94 PHE A O 1
ATOM 753 N N . GLU A 1 95 ? 19.941 2.450 -35.270 1.00 83.94 95 GLU A N 1
ATOM 754 C CA . GLU A 1 95 ? 18.666 3.133 -35.531 1.00 83.94 95 GLU A CA 1
ATOM 755 C C . GLU A 1 95 ? 17.463 2.315 -35.045 1.00 83.94 95 GLU A C 1
ATOM 757 O O . GLU A 1 95 ? 16.587 2.835 -34.349 1.00 83.94 95 GLU A O 1
ATOM 762 N N . SER A 1 96 ? 17.440 1.009 -35.329 1.00 79.75 96 SER A N 1
ATOM 763 C CA . SER A 1 96 ? 16.373 0.116 -34.857 1.00 79.75 96 SER A CA 1
ATOM 764 C C . SER A 1 96 ? 16.338 -0.012 -33.329 1.00 79.75 96 SER A C 1
ATOM 766 O O . SER A 1 96 ? 15.257 -0.121 -32.742 1.00 79.75 96 SER A O 1
ATOM 768 N N . GLY A 1 97 ? 17.497 0.045 -32.665 1.00 77.38 97 GLY A N 1
ATOM 769 C CA . GLY A 1 97 ? 17.597 0.103 -31.206 1.00 77.38 97 GLY A CA 1
ATOM 770 C C . GLY A 1 97 ? 17.039 1.403 -30.616 1.00 77.38 97 GLY A C 1
ATOM 771 O O . GLY A 1 97 ? 16.421 1.376 -29.551 1.00 77.38 97 GLY A O 1
ATOM 772 N N . ASN A 1 98 ? 17.209 2.535 -31.302 1.00 74.88 98 ASN A N 1
ATOM 773 C CA . ASN A 1 98 ? 16.632 3.819 -30.893 1.00 74.88 98 ASN A CA 1
ATOM 774 C C . ASN A 1 98 ? 15.110 3.848 -31.048 1.00 74.88 98 ASN A C 1
ATOM 776 O O . ASN A 1 98 ? 14.417 4.271 -30.124 1.00 74.88 98 ASN A O 1
ATOM 780 N N . ILE A 1 99 ? 14.586 3.348 -32.171 1.00 75.06 99 ILE A N 1
ATOM 781 C CA . ILE A 1 99 ? 13.139 3.302 -32.433 1.00 75.06 99 ILE A CA 1
ATOM 782 C 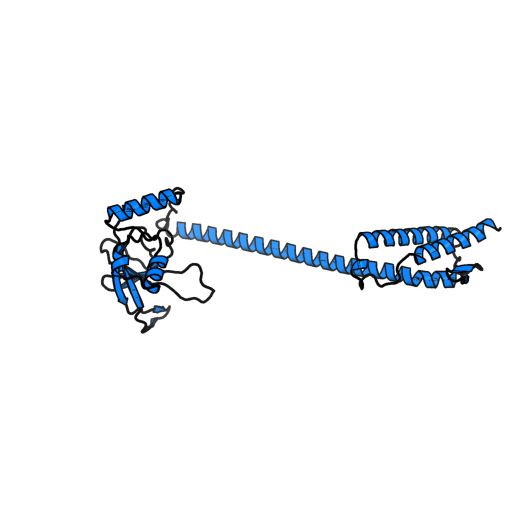C . ILE A 1 99 ? 12.424 2.477 -31.358 1.00 75.06 99 ILE A C 1
ATOM 784 O O . ILE A 1 99 ? 11.510 2.973 -30.703 1.00 75.06 99 ILE A O 1
ATOM 788 N N . LYS A 1 100 ? 12.899 1.256 -31.089 1.00 74.81 100 LYS A N 1
ATOM 789 C CA . LYS A 1 100 ? 12.305 0.395 -30.054 1.00 74.81 100 LYS A CA 1
ATOM 790 C C . LYS A 1 100 ? 12.399 0.993 -28.645 1.00 74.81 100 LYS A C 1
ATOM 792 O O . LYS A 1 100 ? 11.532 0.745 -27.817 1.00 74.81 100 LYS A O 1
ATOM 797 N N . ARG A 1 101 ? 13.424 1.796 -28.344 1.00 71.62 101 ARG A N 1
ATOM 798 C CA . ARG A 1 101 ? 13.509 2.505 -27.054 1.00 71.62 101 ARG A CA 1
ATOM 799 C C . ARG A 1 101 ? 12.536 3.662 -26.948 1.00 71.62 101 ARG A C 1
ATOM 801 O O . ARG A 1 101 ? 11.964 3.851 -25.882 1.00 71.62 101 ARG A O 1
ATOM 808 N N . ALA A 1 102 ? 12.323 4.406 -28.029 1.00 75.94 102 ALA A N 1
ATOM 809 C CA . ALA A 1 102 ? 11.278 5.420 -28.059 1.00 75.94 102 ALA A CA 1
ATOM 810 C C . ALA A 1 102 ? 9.899 4.787 -27.797 1.00 75.94 102 ALA A C 1
ATOM 812 O O . ALA A 1 102 ? 9.103 5.348 -27.049 1.00 75.94 102 ALA A O 1
ATOM 813 N N . GLU A 1 103 ? 9.653 3.585 -28.330 1.00 81.62 103 GLU A N 1
ATOM 814 C CA . GLU A 1 103 ? 8.442 2.807 -28.040 1.00 81.62 103 GLU A CA 1
ATOM 815 C C . GLU A 1 103 ? 8.353 2.385 -26.563 1.00 81.62 103 GLU A C 1
ATOM 817 O O . GLU A 1 103 ? 7.312 2.591 -25.941 1.00 81.62 103 GLU A O 1
ATOM 822 N N . ILE A 1 104 ? 9.432 1.843 -25.981 1.00 80.88 104 ILE A N 1
ATOM 823 C CA . ILE A 1 104 ? 9.466 1.442 -24.561 1.00 80.88 104 ILE A CA 1
ATOM 824 C C . ILE A 1 104 ? 9.250 2.652 -23.644 1.00 80.88 104 ILE A C 1
ATOM 826 O O . ILE A 1 104 ? 8.378 2.610 -22.782 1.00 80.88 104 ILE A O 1
ATOM 830 N N . HIS A 1 105 ? 9.962 3.759 -23.862 1.00 79.81 105 HIS A N 1
ATOM 831 C CA . HIS A 1 105 ? 9.786 4.974 -23.064 1.00 79.81 105 HIS A CA 1
ATOM 832 C C . HIS A 1 105 ? 8.380 5.564 -23.199 1.00 79.81 105 HIS A C 1
ATOM 834 O O . HIS A 1 105 ? 7.816 6.041 -22.215 1.00 79.81 105 HIS A O 1
ATOM 840 N N . ALA A 1 106 ? 7.779 5.510 -24.391 1.00 82.00 106 ALA A N 1
ATOM 841 C CA . ALA A 1 106 ? 6.394 5.929 -24.576 1.00 82.00 106 ALA A CA 1
ATOM 842 C C . ALA A 1 106 ? 5.418 5.038 -23.786 1.00 82.00 106 ALA A C 1
ATOM 844 O O . ALA A 1 106 ? 4.472 5.549 -23.185 1.00 82.00 106 ALA A O 1
ATOM 845 N N . GLN A 1 107 ? 5.657 3.723 -23.743 1.00 84.56 107 GLN A N 1
ATOM 846 C CA . GLN A 1 107 ? 4.866 2.792 -22.933 1.00 84.56 107 GLN A CA 1
ATOM 847 C C . GLN A 1 107 ? 5.041 3.042 -21.430 1.00 84.56 107 GLN A C 1
ATOM 849 O O . GLN A 1 107 ? 4.048 3.088 -20.704 1.00 84.56 107 GLN A O 1
ATOM 854 N N . GLU A 1 108 ? 6.272 3.256 -20.962 1.00 84.38 108 GLU A N 1
ATOM 855 C CA . GLU A 1 108 ? 6.572 3.580 -19.563 1.00 84.38 108 GLU A CA 1
ATOM 856 C C . GLU A 1 108 ? 5.911 4.893 -19.130 1.00 84.38 108 GLU A C 1
ATOM 858 O O . GLU A 1 108 ? 5.267 4.939 -18.082 1.00 84.38 108 GLU A O 1
ATOM 863 N N . ALA A 1 109 ? 5.993 5.941 -19.954 1.00 84.06 109 ALA A N 1
ATOM 864 C CA . ALA A 1 109 ? 5.353 7.226 -19.682 1.00 84.06 109 ALA A CA 1
ATOM 865 C C . ALA A 1 109 ? 3.822 7.102 -19.607 1.00 84.06 109 ALA A C 1
ATOM 867 O O . ALA A 1 109 ? 3.184 7.686 -18.729 1.00 84.06 109 ALA A O 1
ATOM 868 N N . LEU A 1 110 ? 3.220 6.301 -20.493 1.00 88.75 110 LEU A N 1
ATOM 869 C CA . LEU A 1 110 ? 1.782 6.032 -20.472 1.00 88.75 110 LEU A CA 1
ATOM 870 C C . LEU A 1 110 ? 1.371 5.275 -19.201 1.00 88.75 110 LEU A C 1
ATOM 872 O O . LEU A 1 110 ? 0.338 5.588 -18.602 1.00 88.75 110 LEU A O 1
ATOM 876 N N . LEU A 1 111 ? 2.193 4.323 -18.759 1.00 88.38 111 LEU A N 1
ATOM 877 C CA . LEU A 1 111 ? 1.963 3.552 -17.540 1.00 88.38 111 LEU A CA 1
ATOM 878 C C . LEU A 1 111 ? 2.096 4.425 -16.281 1.00 88.38 111 LEU A C 1
ATOM 880 O O . LEU A 1 111 ? 1.231 4.368 -15.408 1.00 88.38 111 LEU A O 1
ATOM 884 N N . GLN A 1 112 ? 3.103 5.301 -16.219 1.00 85.75 112 GLN A N 1
ATOM 885 C CA . GLN A 1 112 ? 3.252 6.288 -15.142 1.00 85.75 112 GLN A CA 1
ATOM 886 C C . GLN A 1 112 ? 2.065 7.258 -15.081 1.00 85.75 112 GLN A C 1
ATOM 888 O O . GLN A 1 112 ? 1.529 7.523 -14.005 1.00 85.75 112 GLN A O 1
ATOM 893 N N . HIS A 1 113 ? 1.594 7.743 -16.232 1.00 86.88 113 HIS A N 1
ATOM 894 C CA . HIS A 1 113 ? 0.419 8.611 -16.292 1.00 86.88 113 HIS A CA 1
ATOM 895 C C . HIS A 1 113 ? -0.852 7.895 -15.797 1.00 86.88 113 HIS A C 1
ATOM 897 O O . HIS A 1 113 ? -1.654 8.474 -15.064 1.00 86.88 113 HIS A O 1
ATOM 903 N N . GLN A 1 114 ? -1.038 6.614 -16.141 1.00 87.25 114 GLN A N 1
ATOM 904 C CA . GLN A 1 114 ? -2.146 5.815 -15.602 1.00 87.25 114 GLN A CA 1
ATOM 905 C C . GLN A 1 114 ? -2.055 5.626 -14.083 1.00 87.25 114 GLN A C 1
ATOM 907 O O . GLN A 1 114 ? -3.081 5.696 -13.400 1.00 87.25 114 GLN A O 1
ATOM 912 N N . GLN A 1 115 ? -0.853 5.416 -13.541 1.00 87.69 115 GLN A N 1
ATOM 913 C CA . GLN A 1 115 ? -0.641 5.322 -12.095 1.00 87.69 115 GLN A CA 1
ATOM 914 C C . GLN A 1 115 ? -1.011 6.634 -11.394 1.00 87.69 115 GLN A C 1
ATOM 916 O O . GLN A 1 115 ? -1.816 6.604 -10.464 1.00 87.69 115 GLN A O 1
ATOM 921 N N . GLN A 1 116 ? -0.553 7.781 -11.905 1.00 88.94 116 GLN A N 1
ATOM 922 C CA . GLN A 1 116 ? -0.913 9.096 -11.358 1.00 88.94 116 GLN A CA 1
ATOM 923 C C . GLN A 1 116 ? -2.425 9.350 -11.374 1.00 88.94 116 GLN A C 1
ATOM 925 O O . GLN A 1 116 ? -2.988 9.805 -10.379 1.00 88.94 116 GLN A O 1
ATOM 930 N N . LEU A 1 117 ? -3.115 9.017 -12.4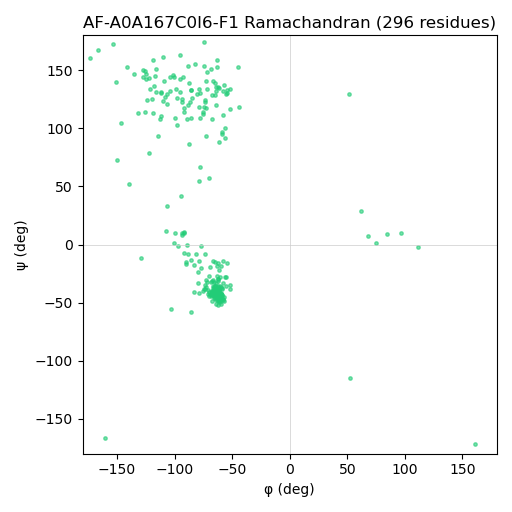70 1.00 89.12 117 LEU A N 1
ATOM 931 C CA . LEU A 1 117 ? -4.576 9.134 -12.535 1.00 89.12 117 LEU A CA 1
ATOM 932 C C . LEU A 1 117 ? -5.279 8.231 -11.513 1.00 89.12 117 LEU A C 1
ATOM 934 O O . LEU A 1 117 ? -6.313 8.605 -10.957 1.00 89.12 117 LEU A O 1
ATOM 938 N N . THR A 1 118 ? -4.736 7.039 -11.270 1.00 85.50 118 THR A N 1
ATOM 939 C CA . THR A 1 118 ? -5.293 6.088 -10.300 1.00 85.50 118 THR A CA 1
ATOM 940 C C . THR A 1 118 ? -5.115 6.597 -8.870 1.00 85.50 118 THR A C 1
ATOM 942 O O . THR A 1 118 ? -6.063 6.552 -8.087 1.00 85.50 118 THR A O 1
ATOM 945 N N . GLU A 1 119 ? -3.946 7.146 -8.542 1.00 83.94 119 GLU A N 1
ATOM 946 C CA . GLU A 1 119 ? -3.680 7.773 -7.243 1.00 83.94 119 GLU A CA 1
ATOM 947 C C . GLU A 1 119 ? -4.558 9.007 -7.009 1.00 83.94 119 GLU A C 1
ATOM 949 O O . GLU A 1 119 ? -5.158 9.136 -5.943 1.00 83.94 119 GLU A O 1
ATOM 954 N N . GLN A 1 120 ? -4.727 9.867 -8.019 1.00 84.56 120 GLN A N 1
ATOM 955 C CA . GLN A 1 120 ? -5.636 11.015 -7.934 1.00 84.56 120 GLN A CA 1
ATOM 956 C C . GLN A 1 120 ? -7.085 10.587 -7.679 1.00 84.56 120 GLN A C 1
ATOM 958 O O . GLN A 1 120 ? -7.758 11.175 -6.833 1.00 84.56 120 GLN A O 1
ATOM 963 N N . ARG A 1 121 ? -7.568 9.537 -8.359 1.00 84.00 121 ARG A N 1
ATOM 964 C CA . ARG A 1 121 ? -8.908 8.980 -8.101 1.00 84.00 121 ARG A CA 1
ATOM 965 C C . ARG A 1 121 ? -9.035 8.415 -6.693 1.00 84.00 121 ARG A C 1
ATOM 967 O O . ARG A 1 121 ? -10.072 8.601 -6.066 1.00 84.00 121 ARG A O 1
ATOM 974 N N . LYS A 1 122 ? -7.999 7.741 -6.189 1.00 85.06 122 LYS A N 1
ATOM 975 C CA . LYS A 1 122 ? -7.9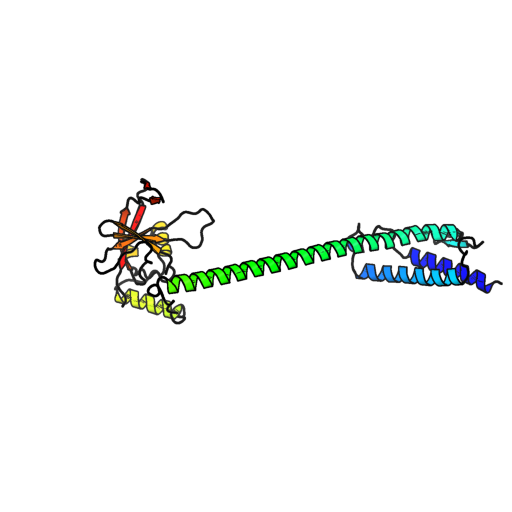92 7.208 -4.824 1.00 85.06 122 LYS A CA 1
ATOM 976 C C . LYS A 1 122 ? -8.071 8.336 -3.793 1.00 85.06 122 LYS A C 1
ATOM 978 O O . LYS A 1 122 ? -8.886 8.251 -2.883 1.00 85.06 122 LYS A O 1
ATOM 983 N N . HIS A 1 123 ? -7.310 9.414 -3.982 1.00 79.62 123 HIS A N 1
ATOM 984 C CA . HIS A 1 123 ? -7.400 10.596 -3.123 1.00 79.62 123 HIS A CA 1
ATOM 985 C C . HIS A 1 123 ? -8.780 11.259 -3.173 1.00 79.62 123 HIS A C 1
ATOM 987 O O . HIS A 1 123 ? -9.335 11.561 -2.123 1.00 79.62 123 HIS A O 1
ATOM 993 N N . GLN A 1 124 ? -9.382 11.401 -4.359 1.00 79.56 124 GLN A N 1
ATOM 994 C CA . GLN A 1 124 ? -10.751 11.917 -4.479 1.00 79.56 124 GLN A CA 1
ATOM 995 C C . GLN A 1 124 ? -11.767 11.042 -3.730 1.00 79.56 124 GLN A C 1
ATOM 997 O O . GLN A 1 124 ? -12.608 11.571 -3.013 1.00 79.56 124 GLN A O 1
ATOM 1002 N N . GLN A 1 125 ? -11.662 9.713 -3.831 1.00 78.44 125 GLN A N 1
ATOM 1003 C CA . GLN A 1 125 ? -12.531 8.792 -3.089 1.00 78.44 125 GLN A CA 1
ATOM 1004 C C . GLN A 1 125 ? -12.316 8.867 -1.571 1.00 78.44 125 GLN A C 1
ATOM 1006 O O . GLN A 1 125 ? -13.278 8.788 -0.810 1.00 78.44 125 GLN A O 1
ATOM 1011 N N . GLU A 1 126 ? -11.072 9.022 -1.114 1.00 81.00 126 GLU A N 1
ATOM 1012 C CA . GLU A 1 126 ? -10.758 9.207 0.307 1.00 81.00 126 GLU A CA 1
ATOM 1013 C C . GLU A 1 126 ? -11.318 10.531 0.845 1.00 81.00 126 GLU A C 1
ATOM 1015 O O . GLU A 1 126 ? -11.860 10.562 1.951 1.00 81.00 126 GLU A O 1
ATOM 1020 N N . ASP A 1 127 ? -11.237 11.610 0.067 1.00 82.56 127 ASP A N 1
ATOM 1021 C CA . ASP A 1 127 ? -11.780 12.916 0.442 1.00 82.56 127 ASP A CA 1
ATOM 1022 C C . ASP A 1 127 ? -13.317 12.926 0.423 1.00 82.56 127 ASP A C 1
ATOM 1024 O O . ASP A 1 127 ? -13.939 13.456 1.348 1.00 82.56 127 ASP A O 1
ATOM 1028 N N . GLU A 1 128 ? -13.950 12.261 -0.550 1.00 80.06 128 GLU A N 1
ATOM 1029 C CA . GLU A 1 128 ? -15.400 12.027 -0.561 1.00 80.06 128 GLU A CA 1
ATOM 1030 C C . GLU A 1 128 ? -15.847 11.192 0.647 1.00 80.06 128 GLU A C 1
ATOM 1032 O O . GLU A 1 128 ? -16.833 11.536 1.300 1.00 80.06 128 GLU A O 1
ATOM 1037 N N . ALA A 1 129 ? -15.109 10.136 1.004 1.00 79.06 129 ALA A N 1
ATOM 1038 C CA . ALA A 1 129 ? -15.409 9.313 2.174 1.00 79.06 129 ALA A CA 1
ATOM 1039 C C . ALA A 1 129 ? -15.265 10.100 3.488 1.00 79.06 129 ALA A C 1
ATOM 1041 O O . ALA A 1 129 ? -16.110 9.971 4.376 1.00 79.06 129 ALA A O 1
ATOM 1042 N N . LYS A 1 130 ? -14.240 10.955 3.611 1.00 79.12 130 LYS A N 1
ATOM 1043 C CA . LYS A 1 130 ? -14.083 11.869 4.757 1.00 79.12 130 LYS A CA 1
ATOM 1044 C C . LYS A 1 130 ? -15.223 12.879 4.827 1.00 79.12 130 LYS A C 1
ATOM 1046 O O . LYS A 1 130 ? -15.780 13.080 5.903 1.00 79.12 130 LYS A O 1
ATOM 1051 N N . SER A 1 131 ? -15.607 13.465 3.694 1.00 84.06 131 SER A N 1
ATOM 1052 C CA . SER A 1 131 ? -16.733 14.398 3.614 1.00 84.06 131 SER A CA 1
ATOM 1053 C C . SER A 1 131 ? -18.050 13.727 4.018 1.00 84.06 131 SER A C 1
ATOM 1055 O O . SER A 1 131 ? -18.788 14.267 4.841 1.00 84.06 131 SER A O 1
ATOM 1057 N N . GLN A 1 132 ? -18.313 12.507 3.537 1.00 75.25 132 GLN A N 1
ATOM 1058 C CA . GLN A 1 132 ? -19.479 11.718 3.943 1.00 75.25 132 GLN A CA 1
ATOM 1059 C C . GLN A 1 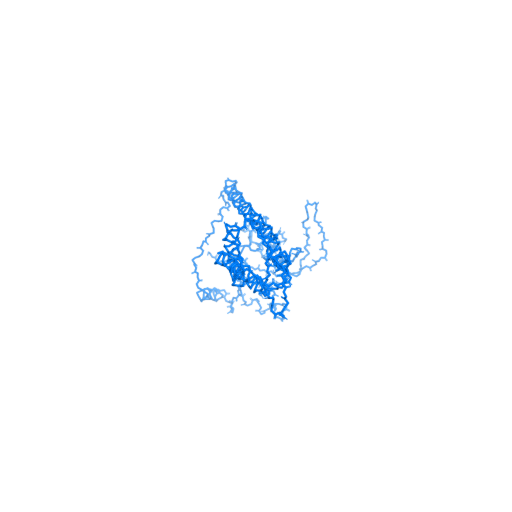132 ? -19.445 11.352 5.430 1.00 75.25 132 GLN A C 1
ATOM 1061 O O . GLN A 1 132 ? -20.477 11.419 6.096 1.00 75.25 132 GLN A O 1
ATOM 1066 N N . ALA A 1 133 ? -18.278 10.993 5.972 1.00 76.12 133 ALA A N 1
ATOM 1067 C CA . ALA A 1 133 ? -18.122 10.699 7.393 1.00 76.12 133 ALA A CA 1
ATOM 1068 C C . ALA A 1 133 ? -18.400 11.936 8.258 1.00 76.12 133 ALA A C 1
ATOM 1070 O O . ALA A 1 133 ? -19.093 11.824 9.267 1.00 76.12 133 ALA A O 1
ATOM 1071 N N . GLN A 1 134 ? -17.919 13.108 7.840 1.00 78.12 134 GLN A N 1
ATOM 1072 C CA . GLN A 1 134 ? -18.143 14.377 8.527 1.00 78.12 134 GLN A CA 1
ATOM 1073 C C . GLN A 1 134 ? -19.617 14.798 8.463 1.00 78.12 134 GLN A C 1
ATOM 1075 O O . GLN A 1 134 ? -20.200 15.111 9.498 1.00 78.12 134 GLN A O 1
ATOM 1080 N N . ALA A 1 135 ? -20.262 14.669 7.299 1.00 79.38 135 ALA A N 1
ATOM 1081 C CA . ALA A 1 135 ? -21.698 14.899 7.146 1.00 79.38 135 ALA A CA 1
ATOM 1082 C C . ALA A 1 135 ? -22.540 13.925 7.992 1.00 79.38 135 ALA A C 1
ATOM 1084 O O . ALA A 1 135 ? -23.536 14.320 8.594 1.00 79.38 135 ALA A O 1
ATOM 1085 N N . LEU A 1 136 ? -22.137 12.653 8.096 1.00 77.19 136 LEU A N 1
ATOM 1086 C CA . LEU A 1 136 ? -22.762 11.682 9.002 1.00 77.19 136 LEU A CA 1
ATOM 1087 C C . LEU A 1 136 ? -22.578 12.059 10.474 1.00 77.19 136 LEU A C 1
ATOM 1089 O O . LEU A 1 136 ? -23.471 11.799 11.279 1.00 77.19 136 LEU A O 1
ATOM 1093 N N . LEU A 1 137 ? -21.433 12.636 10.835 1.00 72.94 137 LEU A N 1
ATOM 1094 C CA . LEU A 1 137 ? -21.134 13.096 12.189 1.00 72.94 137 LEU A CA 1
ATOM 1095 C C . LEU A 1 137 ? -22.028 14.288 12.555 1.00 72.94 137 LEU A C 1
ATOM 1097 O O . LEU A 1 137 ? -22.711 14.236 13.576 1.00 72.94 137 LEU A O 1
ATOM 1101 N N . GLU A 1 138 ? -22.126 15.284 11.674 1.00 76.25 138 GLU A N 1
ATOM 1102 C CA . GLU A 1 138 ? -23.041 16.425 11.808 1.00 76.25 138 GLU A CA 1
ATOM 1103 C C . GLU A 1 138 ? -24.510 15.976 11.857 1.00 76.25 138 GLU A C 1
ATOM 1105 O O . GLU A 1 138 ? -25.281 16.425 12.708 1.00 76.25 138 GLU A O 1
ATOM 1110 N N . LEU A 1 139 ? -24.905 15.022 11.006 1.00 74.69 139 LEU A N 1
ATOM 1111 C CA . LEU A 1 139 ? -26.254 14.461 11.013 1.00 74.69 139 LEU A CA 1
ATOM 1112 C C . LEU A 1 139 ? -26.546 13.746 12.341 1.00 74.69 139 LEU A C 1
ATOM 1114 O O . LEU A 1 139 ? -27.590 13.989 12.944 1.00 74.69 139 LEU A O 1
ATOM 1118 N N . LYS A 1 140 ? -25.623 12.912 12.838 1.00 66.50 140 LYS A N 1
ATOM 1119 C CA . LYS A 1 140 ? -25.748 12.253 14.151 1.00 66.50 140 LYS A CA 1
ATOM 1120 C C . LYS A 1 140 ? -25.866 13.272 15.286 1.00 66.50 140 LYS A C 1
ATOM 1122 O O . LYS A 1 140 ? -26.711 13.090 16.161 1.00 66.50 140 LYS A O 1
ATOM 1127 N N . GLN A 1 141 ? -25.072 14.340 15.247 1.00 63.75 141 GLN A N 1
ATOM 1128 C CA . GLN A 1 141 ? -25.133 15.433 16.221 1.00 63.75 141 GLN A CA 1
ATOM 1129 C C . GLN A 1 141 ? -26.469 16.186 16.157 1.00 63.75 141 GLN A C 1
ATOM 1131 O O . GLN A 1 141 ? -27.030 16.515 17.197 1.00 63.75 141 GLN A O 1
ATOM 1136 N N . SER A 1 142 ? -27.027 16.407 14.962 1.00 67.00 142 SER A N 1
ATOM 1137 C CA . SER A 1 142 ? -28.323 17.084 14.798 1.00 67.00 142 SER A CA 1
ATOM 1138 C C . SER A 1 142 ? -29.525 16.223 15.212 1.00 67.00 142 SER A C 1
ATOM 1140 O O . SER A 1 142 ? -30.482 16.736 15.789 1.00 67.00 142 SER A O 1
ATOM 1142 N N . LEU A 1 143 ? -29.475 14.910 14.955 1.00 63.88 143 LEU A N 1
ATOM 1143 C CA . LEU A 1 143 ? -30.558 13.971 15.266 1.00 63.88 143 LEU A CA 1
ATOM 1144 C C . LEU A 1 143 ? -30.583 13.559 16.746 1.00 63.88 143 LEU A C 1
ATOM 1146 O O . LEU A 1 143 ? -31.628 13.146 17.248 1.00 63.88 143 LEU A O 1
ATOM 1150 N N . ALA A 1 144 ? -29.453 13.660 17.451 1.00 50.31 144 ALA A N 1
ATOM 1151 C CA . ALA A 1 144 ? -29.357 13.364 18.878 1.00 50.31 144 ALA A CA 1
ATOM 1152 C C . ALA A 1 144 ? -28.258 14.209 19.560 1.00 50.31 144 ALA A C 1
ATOM 1154 O O . ALA A 1 144 ? -27.226 13.659 19.951 1.00 50.31 144 ALA A O 1
ATOM 1155 N N . PRO A 1 145 ? -28.465 15.524 19.766 1.00 52.78 145 PRO A N 1
ATOM 1156 C CA . PRO A 1 145 ? -27.459 16.418 20.361 1.00 52.78 145 PRO A CA 1
ATOM 1157 C C . PRO A 1 145 ? -27.054 16.026 21.796 1.00 52.78 145 PRO A C 1
ATOM 1159 O O . PRO A 1 145 ? -25.953 16.328 22.243 1.00 52.78 145 PRO A O 1
ATOM 1162 N N . TRP A 1 146 ? -27.906 15.276 22.500 1.00 45.97 146 TRP A N 1
ATOM 1163 C CA . TRP A 1 146 ? -27.639 14.662 23.811 1.00 45.97 146 TRP A CA 1
ATOM 1164 C C . TRP A 1 146 ? -26.702 13.440 23.769 1.00 45.97 146 TRP A C 1
ATOM 1166 O O . TRP A 1 146 ? -26.299 12.963 24.824 1.00 45.97 146 TRP A O 1
ATOM 1176 N N . ARG A 1 147 ? -26.344 12.922 22.583 1.00 41.81 147 ARG A N 1
ATOM 1177 C CA . ARG A 1 147 ? -25.327 11.866 22.399 1.00 41.81 147 ARG A CA 1
ATOM 1178 C C . ARG A 1 147 ? -23.919 12.420 22.142 1.00 41.81 147 ARG A C 1
ATOM 1180 O O . ARG A 1 147 ? -23.033 11.641 21.801 1.00 41.81 147 ARG A O 1
ATOM 1187 N N . ASN A 1 148 ? -23.697 13.726 22.320 1.00 40.56 148 ASN A N 1
ATOM 1188 C CA . ASN A 1 148 ? -22.350 14.284 22.441 1.00 40.56 148 ASN A CA 1
ATOM 1189 C C . ASN A 1 148 ? -21.666 13.677 23.674 1.00 40.56 148 ASN A C 1
ATOM 1191 O O . ASN A 1 148 ? -21.713 14.226 24.770 1.00 40.56 148 ASN A O 1
ATOM 1195 N N . THR A 1 149 ? -21.003 12.541 23.501 1.00 46.84 149 THR A N 1
ATOM 1196 C CA . THR A 1 149 ? -19.790 12.282 24.264 1.00 46.84 149 THR A CA 1
ATOM 1197 C C . THR A 1 149 ? -18.748 13.201 23.655 1.00 46.84 149 THR A C 1
ATOM 1199 O O . THR A 1 149 ? -18.143 12.864 22.638 1.00 46.84 149 THR A O 1
ATOM 1202 N N . GLU A 1 150 ? -18.595 14.397 24.223 1.00 42.97 150 GLU A N 1
ATOM 1203 C CA . GLU A 1 150 ? -17.304 15.072 24.161 1.00 42.97 150 GLU A CA 1
ATOM 1204 C C . GLU A 1 150 ? -16.266 13.992 24.483 1.00 42.97 150 GLU A C 1
ATOM 1206 O O . GLU A 1 150 ? -16.337 13.360 25.542 1.00 42.97 150 GLU A O 1
ATOM 1211 N N . GLU A 1 151 ? -15.357 13.696 23.551 1.00 45.34 151 GLU A N 1
ATOM 1212 C CA . GLU A 1 151 ? -14.103 13.081 23.953 1.00 45.34 151 GLU A CA 1
ATOM 1213 C C . GLU A 1 151 ? -13.502 14.085 24.926 1.00 45.34 151 GLU A C 1
ATOM 1215 O O . GLU A 1 151 ? -12.944 15.107 24.531 1.00 45.34 151 GLU A O 1
ATOM 1220 N N . VAL A 1 152 ? -13.706 13.839 26.220 1.00 45.94 152 VAL A N 1
ATOM 1221 C CA . VAL A 1 152 ? -12.926 14.469 27.265 1.00 45.94 152 VAL A CA 1
ATOM 1222 C C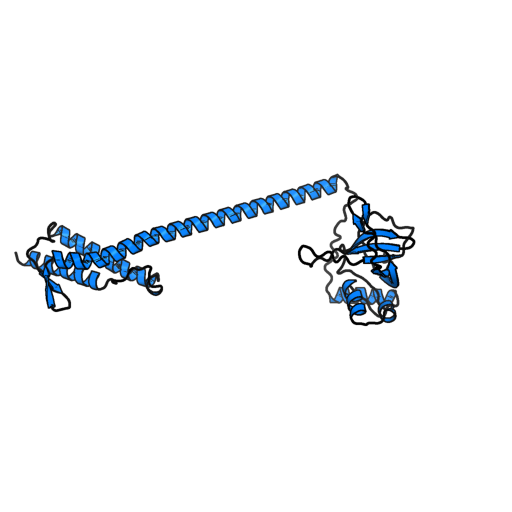 . VAL A 1 152 ? -11.510 14.042 26.931 1.00 45.94 152 VAL A C 1
ATOM 1224 O O . VAL A 1 152 ? -11.109 12.921 27.243 1.00 45.94 152 VAL A O 1
ATOM 1227 N N . THR A 1 153 ? -10.782 14.894 26.210 1.00 44.28 153 THR A N 1
ATOM 1228 C CA . THR A 1 153 ? -9.341 14.789 26.037 1.00 44.28 153 THR A CA 1
ATOM 1229 C C . THR A 1 153 ? -8.774 14.795 27.442 1.00 44.28 153 THR A C 1
ATOM 1231 O O . THR A 1 153 ? -8.584 15.851 28.050 1.00 44.28 153 THR A O 1
ATOM 1234 N N . LYS A 1 154 ? -8.612 13.593 28.005 1.00 55.22 154 LYS A N 1
ATOM 1235 C CA . LYS A 1 154 ? -7.906 13.386 29.258 1.00 55.22 154 LYS A CA 1
ATOM 1236 C C . LYS A 1 154 ? -6.528 14.022 29.040 1.00 55.22 154 LYS A C 1
ATOM 1238 O O . LYS A 1 154 ? -5.933 13.781 27.987 1.00 55.22 154 LYS A O 1
ATOM 1243 N N . PRO A 1 155 ? -6.048 14.879 29.955 1.00 58.00 155 PRO A N 1
ATOM 1244 C CA . PRO A 1 155 ? -4.712 15.448 29.832 1.00 58.00 155 PRO A CA 1
ATOM 1245 C C . PRO A 1 155 ? -3.718 14.303 29.627 1.00 58.00 155 PRO A C 1
ATOM 1247 O O . PRO A 1 155 ? -3.838 13.285 30.310 1.00 58.00 155 PRO A O 1
ATOM 1250 N N . GLU A 1 156 ? -2.799 14.441 28.665 1.00 61.47 156 GLU A N 1
ATOM 1251 C CA . GLU A 1 156 ? -1.792 13.416 28.371 1.00 61.47 156 GLU A CA 1
ATOM 1252 C C . GLU A 1 156 ? -0.991 13.112 29.647 1.00 61.47 156 GLU A C 1
ATOM 1254 O O . GLU A 1 156 ? -0.122 13.875 30.069 1.00 61.47 156 GLU A O 1
ATOM 1259 N N . GLU A 1 157 ? -1.349 12.013 30.308 1.00 76.06 157 GLU A N 1
ATOM 1260 C CA . GLU A 1 157 ? -0.706 11.517 31.516 1.00 76.06 157 GLU A CA 1
ATOM 1261 C C . GLU A 1 157 ? 0.495 10.656 31.101 1.00 76.06 157 GLU A C 1
ATOM 1263 O O . GLU A 1 157 ? 0.388 9.799 30.225 1.00 76.06 157 GLU A O 1
ATOM 1268 N N . THR A 1 158 ? 1.657 10.863 31.721 1.00 85.44 158 THR A N 1
ATOM 1269 C CA . THR A 1 158 ? 2.810 9.973 31.499 1.00 85.44 158 THR A CA 1
ATOM 1270 C C . THR A 1 158 ? 2.543 8.585 32.094 1.00 85.44 158 THR A C 1
ATOM 1272 O O . THR A 1 158 ? 1.866 8.466 33.113 1.00 85.44 158 THR A O 1
ATOM 1275 N N . GLU A 1 159 ? 3.138 7.523 31.539 1.00 83.50 159 GLU A N 1
ATOM 1276 C CA . GLU A 1 159 ? 2.979 6.146 32.057 1.00 83.50 159 GLU A CA 1
ATOM 1277 C C . GLU A 1 159 ? 3.280 6.021 33.563 1.00 83.50 159 GLU A C 1
ATOM 1279 O O . GLU A 1 159 ? 2.616 5.278 34.286 1.00 83.50 159 GLU A O 1
ATOM 1284 N N . LEU A 1 160 ? 4.249 6.794 34.067 1.00 85.19 160 LEU A N 1
ATOM 1285 C CA . LEU A 1 160 ? 4.594 6.808 35.488 1.00 85.19 160 LEU A CA 1
ATOM 1286 C C . LEU A 1 160 ? 3.499 7.461 36.347 1.00 85.19 160 LEU A C 1
ATOM 1288 O O . LEU A 1 160 ? 3.184 6.951 37.421 1.00 85.19 160 LEU A O 1
ATOM 1292 N N . GLN A 1 161 ? 2.902 8.560 35.877 1.00 86.44 161 GLN A N 1
ATOM 1293 C CA . GLN A 1 161 ? 1.770 9.207 36.549 1.00 86.44 161 GLN A CA 1
ATOM 1294 C C . GLN A 1 161 ? 0.542 8.286 36.547 1.00 86.44 161 GLN A C 1
ATOM 1296 O O . GLN A 1 161 ? -0.046 8.056 37.604 1.00 86.44 161 GLN A O 1
ATOM 1301 N N . LYS A 1 162 ? 0.253 7.642 35.407 1.00 86.94 162 LYS A N 1
ATOM 1302 C CA . LYS A 1 162 ? -0.827 6.657 35.274 1.00 86.94 162 LYS A CA 1
ATOM 1303 C C . LYS A 1 162 ? -0.653 5.501 36.252 1.00 86.94 162 LYS A C 1
ATOM 1305 O O . LYS A 1 162 ? -1.588 5.156 36.977 1.00 86.94 162 LYS A O 1
ATOM 1310 N N . HIS A 1 163 ? 0.551 4.933 36.329 1.00 88.19 163 HIS A N 1
ATOM 1311 C CA . HIS A 1 163 ? 0.863 3.876 37.287 1.00 88.19 163 HIS A CA 1
ATOM 1312 C C . HIS A 1 163 ? 0.623 4.328 38.734 1.00 88.19 163 HIS A C 1
ATOM 1314 O O . HIS A 1 163 ? -0.038 3.625 39.497 1.00 88.19 163 HIS A O 1
ATOM 1320 N N . GLN A 1 164 ? 1.105 5.517 39.111 1.00 89.88 164 GLN A N 1
ATOM 1321 C CA . GLN A 1 164 ? 0.903 6.068 40.455 1.00 89.88 164 GLN A CA 1
ATOM 1322 C C . GLN A 1 164 ? -0.580 6.272 40.778 1.00 89.88 164 GLN A C 1
ATOM 1324 O O . GLN A 1 164 ? -1.018 5.914 41.875 1.00 89.88 164 GLN A O 1
ATOM 1329 N N . ARG A 1 165 ? -1.365 6.799 39.834 1.00 91.06 165 ARG A N 1
ATOM 1330 C CA . ARG A 1 165 ? -2.806 7.013 39.993 1.00 91.06 165 ARG A CA 1
ATOM 1331 C C . ARG A 1 165 ? -3.555 5.694 40.170 1.00 91.06 165 ARG A C 1
ATOM 1333 O O . ARG A 1 165 ? -4.299 5.548 41.138 1.00 91.06 165 ARG A O 1
ATOM 1340 N N . LEU A 1 166 ? -3.332 4.723 39.286 1.00 89.38 166 LEU A N 1
ATOM 1341 C CA . LEU A 1 166 ? -4.000 3.419 39.342 1.00 89.38 166 LEU A CA 1
ATOM 1342 C C . LEU A 1 166 ? -3.582 2.602 40.570 1.00 89.38 166 LEU A C 1
ATOM 1344 O O . LEU A 1 166 ? -4.425 1.962 41.198 1.00 89.38 166 LEU A O 1
ATOM 1348 N N . GLN A 1 167 ? -2.313 2.672 40.976 1.00 90.94 167 GLN A N 1
ATOM 1349 C CA . GLN A 1 167 ? -1.844 2.028 42.202 1.00 90.94 167 GLN A CA 1
ATOM 1350 C C . GLN A 1 167 ? -2.446 2.684 43.452 1.00 90.94 167 GLN A C 1
ATOM 1352 O O . GLN A 1 167 ? -2.845 1.979 44.379 1.00 90.94 167 GLN A O 1
ATOM 1357 N N . SER A 1 168 ? -2.568 4.015 43.473 1.00 90.00 168 SER A N 1
ATOM 1358 C CA . SER A 1 168 ? -3.240 4.737 44.563 1.00 90.00 168 SER A CA 1
ATOM 1359 C C . SER A 1 168 ? -4.727 4.378 44.643 1.00 90.00 168 SER A C 1
ATOM 1361 O O . SER A 1 168 ? -5.262 4.190 45.736 1.00 90.00 168 SER A O 1
ATOM 1363 N N . LEU A 1 169 ? -5.385 4.219 43.492 1.00 89.56 169 LEU A N 1
ATOM 1364 C CA . LEU A 1 169 ? -6.773 3.768 43.408 1.00 89.56 169 LEU A CA 1
ATOM 1365 C C . LEU A 1 169 ? -6.931 2.317 43.886 1.00 89.56 169 LEU A C 1
ATOM 1367 O O . LEU A 1 169 ? -7.847 2.003 44.637 1.00 89.56 169 LEU A O 1
ATOM 1371 N N . ALA A 1 170 ? -6.013 1.418 43.525 1.00 89.19 170 ALA A N 1
ATOM 1372 C CA . ALA A 1 170 ? -6.034 0.050 44.043 1.00 89.19 170 ALA A CA 1
ATOM 1373 C C . ALA A 1 170 ? -5.930 0.036 45.575 1.00 89.19 170 ALA A C 1
ATOM 1375 O O . ALA A 1 170 ? -6.701 -0.649 46.249 1.00 89.19 170 ALA A O 1
ATOM 1376 N N . GLN A 1 171 ? -5.034 0.851 46.135 1.00 89.88 171 GLN A N 1
ATOM 1377 C CA . GLN A 1 171 ? -4.865 0.974 47.582 1.00 89.88 171 GLN A CA 1
ATOM 1378 C C . GLN A 1 171 ? -6.112 1.535 48.281 1.00 89.88 171 GLN A C 1
ATOM 1380 O O . GLN A 1 171 ? -6.478 1.024 49.343 1.00 89.88 171 GLN A O 1
ATOM 1385 N N . SER A 1 172 ? -6.799 2.530 47.702 1.00 89.94 172 SER A N 1
ATOM 1386 C CA . SER A 1 172 ? -8.021 3.097 48.299 1.00 89.94 172 SER A CA 1
ATOM 1387 C C . SER A 1 172 ? -9.150 2.065 48.414 1.00 89.94 172 SER A C 1
ATOM 1389 O O . SER A 1 172 ? -9.904 2.080 49.389 1.00 89.94 172 SER A O 1
ATOM 1391 N N . HIS A 1 173 ? -9.208 1.108 47.484 1.00 89.44 173 HIS A N 1
ATOM 1392 C CA . HIS A 1 173 ? -10.150 -0.013 47.501 1.00 89.44 173 HIS A CA 1
ATOM 1393 C C . HIS A 1 173 ? -9.615 -1.275 48.204 1.00 89.44 173 HIS A C 1
ATOM 1395 O O . HIS A 1 173 ? -10.276 -2.312 48.180 1.00 89.44 173 HIS A O 1
ATOM 1401 N N . LYS A 1 174 ? -8.466 -1.192 48.895 1.00 89.62 174 LYS A N 1
ATOM 1402 C CA . LYS A 1 174 ? -7.814 -2.310 49.612 1.00 89.62 174 LYS A CA 1
ATOM 1403 C C . LYS A 1 174 ? -7.398 -3.476 48.701 1.00 89.62 174 LYS A C 1
ATOM 1405 O O . LYS A 1 174 ? -7.330 -4.620 49.150 1.00 89.62 174 LYS A O 1
ATOM 1410 N N . CYS A 1 175 ? -7.104 -3.189 47.438 1.00 88.81 175 CYS A N 1
ATOM 1411 C CA . CYS A 1 175 ? -6.541 -4.138 46.484 1.00 88.81 175 CYS A CA 1
ATOM 1412 C C . CYS A 1 175 ? -5.004 -4.136 46.559 1.00 88.81 175 CYS A C 1
ATOM 1414 O O . CYS A 1 175 ? -4.382 -3.140 46.928 1.00 88.81 175 CYS A O 1
ATOM 1416 N N . VAL A 1 176 ? -4.381 -5.260 46.197 1.00 89.00 176 VAL A N 1
ATOM 1417 C CA . VAL A 1 176 ? -2.915 -5.431 46.211 1.00 89.00 176 VAL A CA 1
ATOM 1418 C C . VAL A 1 176 ? -2.257 -4.563 45.133 1.00 89.00 176 VAL A C 1
ATOM 1420 O O . VAL A 1 176 ? -1.250 -3.898 45.375 1.00 89.00 176 VAL A O 1
ATOM 1423 N N . SER A 1 177 ? -2.840 -4.558 43.939 1.00 90.25 177 SER A N 1
ATOM 1424 C CA . SER A 1 177 ? -2.427 -3.738 42.802 1.00 90.25 177 SER A CA 1
ATOM 1425 C C . SER A 1 177 ? -3.588 -3.648 41.805 1.00 90.25 177 SER A C 1
ATOM 1427 O O . SER A 1 177 ? -4.724 -3.993 42.148 1.00 90.25 177 SER A O 1
ATOM 1429 N N . TYR A 1 178 ? -3.319 -3.174 40.593 1.00 91.06 178 TYR A N 1
ATOM 1430 C CA . TYR A 1 178 ? -4.306 -3.000 39.539 1.00 91.06 178 TYR A CA 1
ATOM 1431 C C . TYR A 1 178 ? -3.985 -3.850 38.303 1.00 91.06 178 TYR A C 1
ATOM 1433 O O . TYR A 1 178 ? -2.846 -4.252 38.080 1.00 91.06 178 TYR A O 1
ATOM 1441 N N . ILE A 1 179 ? -5.012 -4.102 37.498 1.00 88.94 179 ILE A N 1
ATOM 1442 C CA . ILE A 1 179 ? -4.947 -4.682 36.157 1.00 88.94 179 ILE A CA 1
ATOM 1443 C C . ILE A 1 179 ? -5.651 -3.692 35.231 1.00 88.94 179 ILE A C 1
ATOM 1445 O O . ILE A 1 179 ? -6.798 -3.321 35.491 1.00 88.94 179 ILE A O 1
ATOM 1449 N N . ASP A 1 180 ? -4.973 -3.241 34.176 1.00 85.56 180 ASP A N 1
ATOM 1450 C CA . ASP A 1 180 ? -5.462 -2.152 33.318 1.00 85.56 180 ASP A CA 1
ATOM 1451 C C . ASP A 1 180 ? -6.126 -2.616 32.008 1.00 85.56 180 ASP A C 1
ATOM 1453 O O . ASP A 1 180 ? -6.453 -1.792 31.150 1.00 85.56 180 ASP A O 1
ATOM 1457 N N . SER A 1 181 ? -6.375 -3.926 31.876 1.00 85.50 181 SER A N 1
ATOM 1458 C CA . SER A 1 181 ? -7.146 -4.533 30.786 1.00 85.50 181 SER A CA 1
ATOM 1459 C C . SER A 1 181 ? -7.850 -5.826 31.219 1.00 85.50 181 SER A C 1
ATOM 1461 O O . SER A 1 181 ? -7.273 -6.696 31.878 1.00 85.50 181 SER A O 1
ATOM 1463 N N . PHE A 1 182 ? -9.090 -6.023 30.769 1.00 84.38 182 PHE A N 1
ATOM 1464 C CA . PHE A 1 182 ? -9.790 -7.301 30.906 1.00 84.38 182 PHE A CA 1
ATOM 1465 C C . PHE A 1 182 ? -9.069 -8.423 30.160 1.00 84.38 182 PHE A C 1
ATOM 1467 O O . PHE A 1 182 ? -9.138 -9.585 30.569 1.00 84.38 182 PHE A O 1
ATOM 1474 N N . GLN A 1 183 ? -8.36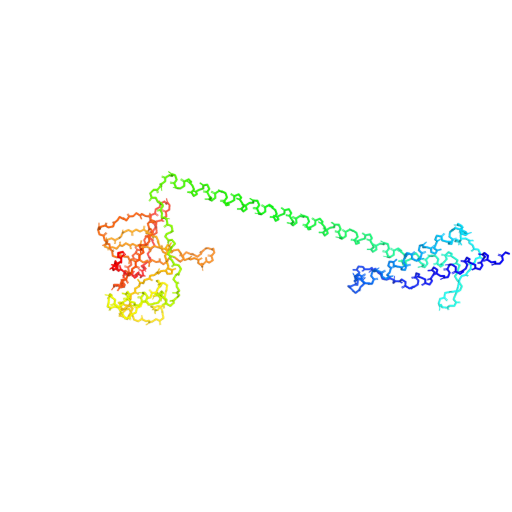4 -8.110 29.068 1.00 79.94 183 GLN A N 1
ATOM 1475 C CA . GLN A 1 183 ? -7.622 -9.115 28.320 1.00 79.94 183 GLN A CA 1
ATOM 1476 C C . GLN A 1 183 ? -6.540 -9.774 29.174 1.00 79.94 183 GLN A C 1
ATOM 1478 O O . GLN A 1 183 ? -6.423 -11.003 29.139 1.00 79.94 183 GLN A O 1
ATOM 1483 N N . GLU A 1 184 ? -5.795 -8.977 29.934 1.00 81.69 184 GLU A N 1
ATOM 1484 C CA . GLU A 1 184 ? -4.731 -9.446 30.823 1.00 81.69 184 GLU A CA 1
ATOM 1485 C C . GLU A 1 184 ? -5.300 -10.353 31.922 1.00 81.69 184 GLU A C 1
ATOM 1487 O O . GLU A 1 184 ? -4.766 -11.433 32.175 1.00 81.69 184 GLU A O 1
ATOM 1492 N N . LEU A 1 185 ? -6.459 -9.995 32.486 1.00 84.44 185 LEU A N 1
ATOM 1493 C CA . LEU A 1 185 ? -7.162 -10.814 33.477 1.00 84.44 185 LEU A CA 1
ATOM 1494 C C . LEU A 1 185 ? -7.535 -12.205 32.929 1.00 84.44 185 LEU A C 1
ATOM 1496 O O . LEU A 1 185 ? -7.275 -13.232 33.560 1.00 84.44 185 LEU A O 1
ATOM 1500 N N . TYR A 1 186 ? -8.116 -12.259 31.726 1.00 80.69 186 TYR A N 1
ATOM 1501 C CA . TYR A 1 186 ? -8.454 -13.528 31.074 1.00 80.69 186 TYR A CA 1
ATOM 1502 C C . TYR A 1 186 ? -7.213 -14.345 30.699 1.00 80.69 186 TYR A C 1
ATOM 1504 O O . TYR A 1 186 ? -7.242 -15.574 30.786 1.00 80.69 186 TYR A O 1
ATOM 1512 N N . GLN A 1 187 ? -6.131 -13.691 30.273 1.00 79.69 187 GLN A N 1
ATOM 1513 C CA . GLN A 1 187 ? -4.862 -14.361 29.988 1.00 79.69 187 GLN A CA 1
ATOM 1514 C C . GLN A 1 187 ? -4.255 -14.961 31.259 1.00 79.69 187 GLN A C 1
ATOM 1516 O O . GLN A 1 187 ? -3.831 -16.113 31.224 1.00 79.69 187 GLN A O 1
ATOM 1521 N N . ALA A 1 188 ? -4.288 -14.247 32.387 1.00 79.94 188 ALA A N 1
ATOM 1522 C CA . ALA A 1 188 ? -3.816 -14.755 33.673 1.00 79.94 188 ALA A CA 1
ATOM 1523 C C . ALA A 1 188 ? -4.582 -16.021 34.098 1.00 79.94 188 ALA A C 1
ATOM 1525 O O . ALA A 1 188 ? -3.968 -17.032 34.444 1.00 79.94 188 ALA A O 1
ATOM 1526 N N . LEU A 1 189 ? -5.915 -16.017 33.968 1.00 81.81 189 LEU A N 1
ATOM 1527 C CA . LEU A 1 189 ? -6.740 -17.202 34.233 1.00 81.81 189 LEU A CA 1
ATOM 1528 C C . LEU A 1 189 ? -6.401 -18.383 33.316 1.00 81.81 189 LEU A C 1
ATOM 1530 O O . LEU A 1 189 ? -6.315 -19.515 33.785 1.00 81.81 189 LEU A O 1
ATOM 1534 N N . ARG A 1 190 ? -6.202 -18.141 32.013 1.00 78.88 190 ARG A N 1
ATOM 1535 C CA . ARG A 1 190 ? -5.826 -19.197 31.052 1.00 78.88 190 ARG A CA 1
ATOM 1536 C C . ARG A 1 190 ? -4.442 -19.776 31.335 1.00 78.88 190 ARG A C 1
ATOM 1538 O O . ARG A 1 190 ? -4.231 -20.961 31.102 1.00 78.88 190 ARG A O 1
ATOM 1545 N N . SER A 1 191 ? -3.534 -18.958 31.856 1.00 78.44 191 SER A N 1
ATOM 1546 C CA . SER A 1 191 ? -2.192 -19.369 32.277 1.00 78.44 191 SER A CA 1
ATOM 1547 C C . SER A 1 191 ? -2.173 -20.106 33.623 1.00 78.44 191 SER A C 1
ATOM 1549 O O . SER A 1 191 ? -1.110 -20.543 34.053 1.00 78.44 191 SER A O 1
ATOM 1551 N N . GLY A 1 192 ? -3.327 -20.272 34.281 1.00 79.44 192 GLY A N 1
ATOM 1552 C CA . GLY A 1 192 ? -3.470 -21.065 35.504 1.00 79.44 192 GLY A CA 1
ATOM 1553 C C . GLY A 1 192 ? -3.414 -20.274 36.812 1.00 79.44 192 GLY A C 1
ATOM 1554 O O . GLY A 1 192 ? -3.370 -20.894 37.873 1.00 79.44 192 GLY A O 1
ATOM 1555 N N . VAL A 1 193 ? -3.440 -18.935 36.773 1.00 85.25 193 VAL A N 1
ATOM 1556 C CA . VAL A 1 193 ? -3.548 -18.114 37.992 1.00 85.25 193 VAL A CA 1
ATOM 1557 C C . VAL A 1 193 ? -4.892 -18.383 38.672 1.00 85.25 193 VAL A C 1
ATOM 1559 O O . VAL A 1 193 ? -5.937 -18.450 38.016 1.00 85.25 193 VAL A O 1
ATOM 1562 N N . ALA A 1 194 ? -4.872 -18.550 39.995 1.00 87.75 194 ALA A N 1
ATOM 1563 C CA . ALA A 1 194 ? -6.074 -18.849 40.761 1.00 87.75 194 ALA A CA 1
ATOM 1564 C C . ALA A 1 194 ? -7.055 -17.667 40.732 1.00 87.75 194 ALA A C 1
ATOM 1566 O O . ALA A 1 194 ? -6.666 -16.506 40.851 1.00 87.75 194 ALA A O 1
ATOM 1567 N N . PHE A 1 195 ? -8.353 -17.962 40.634 1.00 88.88 195 PHE A N 1
ATOM 1568 C CA . PHE A 1 195 ? -9.389 -16.927 40.649 1.00 88.88 195 PHE A CA 1
ATOM 1569 C C . PHE A 1 195 ? -9.318 -16.058 41.914 1.00 88.88 195 PHE A C 1
ATOM 1571 O O . PHE A 1 195 ? -9.313 -14.835 41.812 1.00 88.88 195 PHE A O 1
ATOM 1578 N N . ASP A 1 196 ? -9.166 -16.689 43.081 1.00 90.06 196 ASP A N 1
ATOM 1579 C CA . ASP A 1 196 ? -9.074 -16.017 44.386 1.00 90.06 196 ASP A CA 1
ATOM 1580 C C . ASP A 1 196 ? -7.843 -15.110 44.526 1.00 90.06 196 ASP A C 1
ATOM 1582 O O . ASP A 1 196 ? -7.771 -14.266 45.418 1.00 90.06 196 ASP A O 1
ATOM 1586 N N . GLU A 1 197 ? -6.833 -15.296 43.676 1.00 88.62 197 GLU A N 1
ATOM 1587 C CA . GLU A 1 197 ? -5.688 -14.396 43.610 1.00 88.62 197 GLU A CA 1
ATOM 1588 C C . GLU A 1 197 ? -6.039 -13.134 42.822 1.00 88.62 197 GLU A C 1
ATOM 1590 O O . GLU A 1 197 ? -5.734 -12.028 43.264 1.00 88.62 197 GLU A O 1
ATOM 1595 N N . LEU A 1 198 ? -6.759 -13.286 41.710 1.00 89.12 198 LEU A N 1
ATOM 1596 C CA . LEU A 1 198 ? -7.176 -12.176 40.858 1.00 89.12 198 LEU A CA 1
ATOM 1597 C C . LEU A 1 198 ? -8.247 -11.285 41.497 1.00 89.12 198 LEU A C 1
ATOM 1599 O O . LEU A 1 198 ? -8.280 -10.092 41.208 1.00 89.12 198 LEU A O 1
ATOM 1603 N N . THR A 1 199 ? -9.076 -11.803 42.409 1.00 91.12 199 THR A N 1
ATOM 1604 C CA . THR A 1 199 ? -10.042 -10.975 43.163 1.00 91.12 199 THR A CA 1
ATOM 1605 C C . THR A 1 199 ? -9.368 -9.951 44.086 1.00 91.12 199 THR A C 1
ATOM 1607 O O . THR A 1 199 ? -10.013 -9.004 44.533 1.00 91.12 199 THR A O 1
ATOM 1610 N N . LYS A 1 200 ? -8.061 -10.096 44.353 1.00 89.69 200 LYS A N 1
ATOM 1611 C CA . LYS A 1 200 ? -7.263 -9.146 45.146 1.00 89.69 200 LYS A CA 1
ATOM 1612 C C . LYS A 1 200 ? -6.793 -7.933 44.341 1.00 89.69 200 LYS A C 1
ATOM 1614 O O . LYS A 1 200 ? -6.223 -7.015 44.935 1.00 89.69 200 LYS A O 1
ATOM 1619 N N . TYR A 1 201 ? -6.988 -7.929 43.024 1.00 91.12 201 TYR A N 1
ATOM 1620 C CA . TYR A 1 201 ? -6.585 -6.844 42.136 1.00 91.12 201 TYR A CA 1
ATOM 1621 C C . TYR A 1 201 ? -7.776 -5.955 41.784 1.00 91.12 201 TYR A C 1
ATOM 1623 O O . TYR A 1 201 ? -8.896 -6.425 41.586 1.00 91.12 201 TYR A O 1
ATOM 1631 N N . LEU A 1 202 ? -7.506 -4.657 41.670 1.00 92.75 202 LEU A N 1
ATOM 1632 C CA . LEU A 1 202 ? -8.438 -3.698 41.098 1.00 92.75 202 LEU A CA 1
ATOM 1633 C C . LEU A 1 202 ? -8.408 -3.828 39.573 1.00 92.75 202 LEU A C 1
ATOM 1635 O O . LEU A 1 202 ? -7.335 -3.776 38.983 1.00 92.75 202 LEU A O 1
ATOM 1639 N N . VAL A 1 203 ? -9.555 -3.938 38.913 1.00 91.25 203 VAL A N 1
ATOM 1640 C CA . VAL A 1 203 ? -9.612 -3.945 37.446 1.00 91.25 203 VAL A CA 1
ATOM 1641 C C . VAL A 1 203 ? -10.011 -2.552 36.972 1.00 91.25 203 VAL A C 1
ATOM 1643 O O . VAL A 1 203 ? -11.149 -2.140 37.162 1.00 91.25 203 VAL A O 1
ATOM 1646 N N . ALA A 1 204 ? -9.081 -1.807 36.381 1.00 90.12 204 ALA A N 1
ATOM 1647 C CA . ALA A 1 204 ? -9.291 -0.446 35.882 1.00 90.12 204 ALA A CA 1
ATOM 1648 C C . ALA A 1 204 ? -8.950 -0.402 34.381 1.00 90.12 204 ALA A C 1
ATOM 1650 O O . ALA A 1 204 ? -7.844 -0.003 34.016 1.00 90.12 204 ALA A O 1
ATOM 1651 N N . PRO A 1 205 ? -9.860 -0.875 33.511 1.00 84.94 205 PRO A N 1
ATOM 1652 C CA . PRO A 1 205 ? -9.580 -1.279 32.136 1.00 84.94 205 PRO A CA 1
ATOM 1653 C C . PRO A 1 205 ? -9.470 -0.080 31.178 1.00 84.94 205 PRO A C 1
ATOM 1655 O O . PRO A 1 205 ? -10.169 -0.008 30.171 1.00 84.94 205 PRO A O 1
ATOM 1658 N N . GLU A 1 206 ? -8.603 0.886 31.483 1.00 81.62 206 GLU A N 1
ATOM 1659 C CA . GLU A 1 206 ? -8.444 2.109 30.686 1.00 81.62 206 GLU A CA 1
ATOM 1660 C C . GLU A 1 206 ? -7.948 1.826 29.261 1.00 81.62 206 GLU A C 1
ATOM 1662 O O . GLU A 1 206 ? -8.269 2.577 28.344 1.00 81.62 206 GLU A O 1
ATOM 1667 N N . LYS A 1 207 ? -7.214 0.722 29.047 1.00 74.56 207 LYS A N 1
ATOM 1668 C CA . LYS A 1 207 ? -6.817 0.271 27.699 1.00 74.56 207 LYS A CA 1
ATOM 1669 C C . LYS A 1 207 ? -7.997 -0.247 26.868 1.00 74.56 207 LYS A C 1
ATOM 1671 O O . LYS A 1 207 ? -7.887 -0.314 25.644 1.00 74.56 207 LYS A O 1
ATOM 1676 N N . ASP A 1 208 ? -9.103 -0.602 27.519 1.00 73.88 208 ASP A N 1
ATOM 1677 C CA . ASP A 1 208 ? -10.270 -1.208 26.884 1.00 73.88 208 ASP A CA 1
ATOM 1678 C C . ASP A 1 208 ? -11.473 -0.241 26.788 1.00 73.88 208 ASP A C 1
ATOM 1680 O O . ASP A 1 208 ? -12.592 -0.674 26.484 1.00 73.88 208 ASP A O 1
ATOM 1684 N N . GLU A 1 209 ? -11.278 1.061 27.050 1.00 70.38 209 GLU A N 1
ATOM 1685 C CA . GLU A 1 209 ? -12.352 2.060 26.967 1.00 70.38 209 GLU A CA 1
ATOM 1686 C C . GLU A 1 209 ? -13.022 2.050 25.582 1.00 70.38 209 GLU A C 1
ATOM 1688 O O . GLU A 1 209 ? -12.372 2.074 24.536 1.00 70.38 209 GLU A O 1
ATOM 1693 N N . GLY A 1 210 ? -14.357 1.975 25.575 1.00 69.69 210 GLY A N 1
ATOM 1694 C CA . GLY A 1 210 ? -15.163 1.954 24.351 1.00 69.69 210 GLY A CA 1
ATOM 1695 C C . GLY A 1 210 ? -15.158 0.633 23.569 1.00 69.69 210 GLY A C 1
ATOM 1696 O O . GLY A 1 210 ? -15.824 0.553 22.539 1.00 69.69 210 GLY A O 1
ATOM 1697 N N . LEU A 1 211 ? -14.461 -0.415 24.032 1.00 77.12 211 LEU A N 1
ATOM 1698 C CA . LEU A 1 211 ? -14.431 -1.718 23.344 1.00 77.12 211 LEU A CA 1
ATOM 1699 C C . LEU A 1 211 ? -15.621 -2.625 23.672 1.00 77.12 211 LEU A C 1
ATOM 1701 O O . LEU A 1 211 ? -15.871 -3.591 22.950 1.00 77.12 211 LEU A O 1
ATOM 1705 N N . TYR A 1 212 ? -16.331 -2.337 24.761 1.00 82.12 212 TYR A N 1
ATOM 1706 C CA . TYR A 1 212 ? -17.415 -3.161 25.285 1.00 82.12 212 TYR A CA 1
ATOM 1707 C C . TYR A 1 212 ? -18.740 -2.408 25.227 1.00 82.12 212 TYR A C 1
ATOM 1709 O O . TYR A 1 212 ? -18.841 -1.272 25.689 1.00 82.12 212 TYR A O 1
ATOM 1717 N N . THR A 1 213 ? -19.773 -3.064 24.699 1.00 81.94 213 THR A N 1
ATOM 1718 C CA . THR A 1 213 ? -21.127 -2.500 24.600 1.00 81.94 213 THR A CA 1
ATOM 1719 C C . THR A 1 213 ? -22.163 -3.437 25.201 1.00 81.94 213 THR A C 1
ATOM 1721 O O . THR A 1 213 ? -21.975 -4.657 25.220 1.00 81.94 213 THR A O 1
ATOM 1724 N N . LEU A 1 214 ? -23.245 -2.867 25.733 1.00 80.50 214 LEU A N 1
ATOM 1725 C CA . LEU A 1 214 ? -24.304 -3.630 26.376 1.00 80.50 214 LEU A CA 1
ATOM 1726 C C . LEU A 1 214 ? -24.991 -4.556 25.368 1.00 80.50 214 LEU A C 1
ATOM 1728 O O . LEU A 1 214 ? -25.606 -4.093 24.403 1.00 80.50 214 LEU A O 1
ATOM 1732 N N . LEU A 1 215 ? -24.946 -5.858 25.649 1.00 80.56 215 LEU A N 1
ATOM 1733 C CA . LEU A 1 215 ? -25.658 -6.885 24.900 1.00 80.56 215 LEU A CA 1
ATOM 1734 C C . LEU A 1 215 ? -27.087 -7.047 25.428 1.00 80.56 215 LEU A C 1
ATOM 1736 O O . LEU A 1 215 ? -28.047 -6.897 24.671 1.00 80.56 215 LEU A O 1
ATOM 1740 N N . CYS A 1 216 ? -27.229 -7.358 26.719 1.00 78.31 216 CYS A N 1
ATOM 1741 C CA . CYS A 1 216 ? -28.519 -7.580 27.372 1.00 78.31 216 CYS A CA 1
ATOM 1742 C C . CYS A 1 216 ? -28.397 -7.584 28.903 1.00 78.31 216 CYS A C 1
ATOM 1744 O O . CYS A 1 216 ? -27.305 -7.709 29.452 1.00 78.31 216 CYS A O 1
ATOM 1746 N N . VAL A 1 217 ? -29.539 -7.515 29.588 1.00 81.62 217 VAL A N 1
ATOM 1747 C CA . VAL A 1 217 ? -29.657 -7.733 31.037 1.00 81.62 217 VAL A CA 1
ATOM 1748 C C . VAL A 1 217 ? -30.262 -9.119 31.266 1.00 81.62 217 VAL A C 1
ATOM 1750 O O . VAL A 1 217 ? -31.242 -9.477 30.612 1.00 81.62 217 VAL A O 1
ATOM 1753 N N . VAL A 1 218 ? -29.659 -9.907 32.153 1.00 78.25 218 VAL A N 1
ATOM 1754 C CA . VAL A 1 218 ? -30.096 -11.256 32.530 1.00 78.25 218 VAL A CA 1
ATOM 1755 C C . VAL A 1 218 ? -30.095 -11.338 34.050 1.00 78.25 218 VAL A C 1
ATOM 1757 O O . VAL A 1 218 ? -29.033 -11.296 34.664 1.00 78.25 218 VAL A O 1
ATOM 1760 N N . ASP A 1 219 ? -31.280 -11.468 34.644 1.00 80.31 219 ASP A N 1
ATOM 1761 C CA . ASP A 1 219 ? -31.484 -11.501 36.095 1.00 80.31 219 ASP A CA 1
ATOM 1762 C C . ASP A 1 219 ? -30.823 -10.306 36.813 1.00 80.31 219 ASP A C 1
ATOM 1764 O O . ASP A 1 219 ? -31.215 -9.157 36.612 1.00 80.31 219 ASP A O 1
ATOM 1768 N N . ASP A 1 220 ? -29.819 -10.581 37.644 1.00 86.38 220 ASP A N 1
ATOM 1769 C CA . ASP A 1 220 ? -29.033 -9.633 38.429 1.00 86.38 220 ASP A CA 1
ATOM 1770 C C . ASP A 1 220 ? -27.743 -9.181 37.724 1.00 86.38 220 ASP A C 1
ATOM 1772 O O . ASP A 1 220 ? -26.889 -8.538 38.339 1.00 86.38 220 ASP A O 1
ATOM 1776 N N . LEU A 1 221 ? -27.588 -9.514 36.438 1.00 88.12 221 LEU A N 1
ATOM 1777 C CA . LEU A 1 221 ? -26.383 -9.266 35.659 1.00 88.12 221 LEU A CA 1
ATOM 1778 C C . LEU A 1 221 ? -26.653 -8.501 34.369 1.00 88.12 221 LEU A C 1
ATOM 1780 O O . LEU A 1 221 ? -27.668 -8.642 33.692 1.00 88.12 221 LEU A O 1
ATOM 1784 N N . VAL A 1 222 ? -25.656 -7.724 33.988 1.00 88.75 222 VAL A N 1
ATOM 1785 C CA . VAL A 1 222 ? -25.636 -6.881 32.805 1.00 88.75 222 VAL A CA 1
ATOM 1786 C C . VAL A 1 222 ? -24.495 -7.373 31.925 1.00 88.75 222 VAL A C 1
ATOM 1788 O O . VAL A 1 222 ? -23.331 -7.293 32.312 1.00 88.75 222 VAL A O 1
ATOM 1791 N N . LEU A 1 223 ? -24.818 -7.928 30.760 1.00 87.25 223 LEU A N 1
ATOM 1792 C CA . LEU A 1 223 ? -23.843 -8.563 29.879 1.00 87.25 223 LEU A CA 1
ATOM 1793 C C . LEU A 1 223 ? -23.324 -7.577 28.843 1.00 87.25 223 LEU A C 1
ATOM 1795 O O . LEU A 1 223 ? -24.098 -7.011 28.070 1.00 87.25 223 LEU A O 1
ATOM 1799 N N . TYR A 1 224 ? -22.006 -7.432 28.789 1.00 85.62 224 TYR A N 1
ATOM 1800 C CA . TYR A 1 224 ? -21.304 -6.626 27.802 1.00 85.62 224 TYR A CA 1
ATOM 1801 C C . TYR A 1 224 ? -20.551 -7.518 26.827 1.00 85.62 224 TYR A C 1
ATOM 1803 O O . TYR A 1 224 ? -19.946 -8.517 27.220 1.00 85.62 224 TYR A O 1
ATOM 1811 N N . GLN A 1 225 ? -20.566 -7.130 25.556 1.00 81.12 225 GLN A N 1
ATOM 1812 C CA . GLN A 1 225 ? -19.858 -7.802 24.479 1.00 81.12 225 GLN A CA 1
ATOM 1813 C C . GLN A 1 225 ? -18.703 -6.927 23.993 1.00 81.12 225 GLN A C 1
ATOM 1815 O O . GLN A 1 225 ? -18.912 -5.776 23.608 1.00 81.12 225 GLN A O 1
ATOM 1820 N N . GLY A 1 226 ? -17.490 -7.479 24.026 1.00 75.25 226 GLY A N 1
ATOM 1821 C CA . GLY A 1 226 ? -16.290 -6.839 23.501 1.00 75.25 226 GLY A CA 1
ATOM 1822 C C . GLY A 1 226 ? -16.113 -7.099 22.009 1.00 75.25 226 GLY A C 1
ATOM 1823 O O . GLY A 1 226 ? -16.196 -8.251 21.575 1.00 75.25 226 GLY A O 1
ATOM 1824 N N . THR A 1 227 ? -15.827 -6.055 21.234 1.00 66.06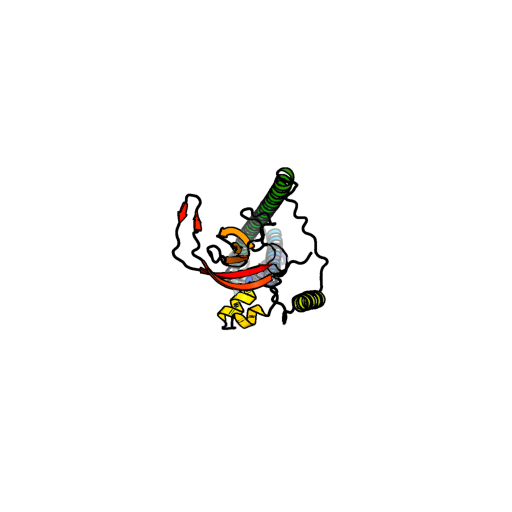 227 THR A N 1
ATOM 1825 C CA . THR A 1 227 ? -15.362 -6.172 19.844 1.00 66.06 227 THR A CA 1
ATOM 1826 C C . THR A 1 227 ? -13.838 -6.055 19.826 1.00 66.06 227 THR A C 1
ATOM 1828 O O . THR A 1 227 ? -13.302 -4.960 19.992 1.00 66.06 227 THR A O 1
ATOM 1831 N N . GLU A 1 228 ? -13.113 -7.171 19.686 1.00 56.34 228 GLU A N 1
ATOM 1832 C CA . GLU A 1 228 ? -11.644 -7.128 19.628 1.00 56.34 228 GLU A CA 1
ATOM 1833 C C . GLU A 1 228 ? -11.169 -6.375 18.368 1.00 56.34 228 GLU A C 1
ATOM 1835 O O . GLU A 1 228 ? -11.579 -6.690 17.253 1.00 56.34 228 GLU A O 1
ATOM 1840 N N . ARG A 1 229 ? -10.274 -5.387 18.541 1.00 44.09 229 ARG A N 1
ATOM 1841 C CA . ARG A 1 229 ? -9.749 -4.522 17.461 1.00 44.09 229 ARG A CA 1
ATOM 1842 C C . ARG A 1 229 ? -8.871 -5.243 16.421 1.00 44.09 229 ARG A C 1
ATOM 1844 O O . ARG A 1 229 ? -8.624 -4.660 15.375 1.00 44.09 229 ARG A O 1
ATOM 1851 N N . ASN A 1 230 ? -8.394 -6.467 16.679 1.00 38.16 230 ASN A N 1
ATOM 1852 C CA . ASN A 1 230 ? -7.304 -7.093 15.909 1.00 38.16 230 ASN A CA 1
ATOM 1853 C C . ASN A 1 230 ? -7.498 -8.593 15.620 1.00 38.16 230 ASN A C 1
ATOM 1855 O O . ASN A 1 230 ? -6.596 -9.395 15.865 1.00 38.16 230 ASN A O 1
ATOM 1859 N N . LEU A 1 231 ? -8.635 -9.001 15.060 1.00 38.66 231 LEU A N 1
ATOM 1860 C CA . LEU A 1 231 ? -8.715 -10.316 14.422 1.00 38.66 231 LEU A CA 1
ATOM 1861 C C . LEU A 1 231 ? -9.137 -10.179 12.960 1.00 38.66 231 LEU A C 1
ATOM 1863 O O . LEU A 1 231 ? -9.925 -9.308 12.601 1.00 38.66 231 LEU A O 1
ATOM 1867 N N . ALA A 1 232 ? -8.546 -11.036 12.126 1.00 34.12 232 ALA A N 1
ATOM 1868 C CA . ALA A 1 232 ? -8.749 -11.115 10.685 1.00 34.12 232 ALA A CA 1
ATOM 1869 C C . ALA A 1 232 ? -10.240 -11.042 10.283 1.00 34.12 232 ALA A C 1
ATOM 1871 O O . ALA A 1 232 ? -11.102 -11.471 11.061 1.00 34.12 232 ALA A O 1
ATOM 1872 N N . PRO A 1 233 ? -10.560 -10.555 9.066 1.00 33.97 233 PRO A N 1
ATOM 1873 C CA . PRO A 1 233 ? -11.932 -10.557 8.562 1.00 33.97 233 PRO A CA 1
ATOM 1874 C C . PRO A 1 233 ? -12.535 -11.969 8.678 1.00 33.97 233 PRO A C 1
ATOM 1876 O O . PRO A 1 233 ? -12.026 -12.914 8.082 1.00 33.97 233 PRO A O 1
ATOM 1879 N N . GLY A 1 234 ? -13.589 -12.108 9.494 1.00 38.12 234 GLY A N 1
ATOM 1880 C CA . GLY A 1 234 ? -14.274 -13.381 9.778 1.00 38.12 234 GLY A CA 1
ATOM 1881 C C . GLY A 1 234 ? -14.114 -13.935 11.203 1.00 38.12 234 GLY A C 1
ATOM 1882 O O . GLY A 1 234 ? -14.711 -14.962 11.522 1.00 38.12 234 GLY A O 1
ATOM 1883 N N . SER A 1 235 ? -13.348 -13.287 12.083 1.00 35.88 235 SER A N 1
ATOM 1884 C CA . SER A 1 235 ? -13.215 -13.741 13.472 1.00 35.88 235 SER A CA 1
ATOM 1885 C C . SER A 1 235 ? -14.330 -13.208 14.379 1.00 35.88 235 SER A C 1
ATOM 1887 O O . SER A 1 235 ? -14.355 -12.035 14.744 1.00 35.88 235 SER A O 1
ATOM 1889 N N . HIS A 1 236 ? -15.237 -14.094 14.789 1.00 41.50 236 HIS A N 1
ATOM 1890 C CA . HIS A 1 236 ? -16.329 -13.807 15.725 1.00 41.50 236 HIS A CA 1
ATOM 1891 C C . HIS A 1 236 ? -15.972 -14.139 17.184 1.00 41.50 236 HIS A C 1
ATOM 1893 O O . HIS A 1 236 ? -16.794 -14.694 17.912 1.00 41.50 236 HIS A O 1
ATOM 1899 N N . PHE A 1 237 ? -14.755 -13.830 17.645 1.00 46.91 237 PHE A N 1
ATOM 1900 C CA . PHE A 1 237 ? -14.444 -13.960 19.072 1.00 46.91 237 PHE A CA 1
ATOM 1901 C C . PHE A 1 237 ? -14.804 -12.678 19.821 1.00 46.91 237 PHE A C 1
ATOM 1903 O O . PHE A 1 237 ? -13.986 -11.788 20.028 1.00 46.91 237 PHE A O 1
ATOM 1910 N N . SER A 1 238 ? -16.065 -12.593 20.237 1.00 59.00 238 SER A N 1
ATOM 1911 C CA . SER A 1 238 ? -16.513 -11.580 21.183 1.00 59.00 238 SER A CA 1
ATOM 1912 C C . SER A 1 238 ? -16.344 -12.085 22.614 1.00 59.00 238 SER A C 1
ATOM 1914 O O . SER A 1 238 ? -16.942 -13.101 22.976 1.00 59.00 238 SER A O 1
ATOM 1916 N N . ARG A 1 239 ? -15.551 -11.399 23.445 1.00 72.75 239 ARG A N 1
ATOM 1917 C CA . ARG A 1 239 ? -15.474 -11.716 24.881 1.00 72.75 239 ARG A CA 1
ATOM 1918 C C . ARG A 1 239 ? -16.680 -11.132 25.597 1.00 72.75 239 ARG A C 1
ATOM 1920 O O . ARG A 1 239 ? -17.015 -9.969 25.380 1.00 72.75 239 ARG A O 1
ATOM 1927 N N . LEU A 1 240 ? -17.301 -11.931 26.457 1.00 80.50 240 LEU A N 1
ATOM 1928 C CA . LEU A 1 240 ? -18.374 -11.465 27.324 1.00 80.50 240 LEU A CA 1
ATOM 1929 C C . LEU A 1 240 ? -17.830 -11.084 28.696 1.00 80.50 240 LEU A C 1
ATOM 1931 O O . LEU A 1 240 ? -16.945 -11.743 29.243 1.00 80.50 240 LEU A O 1
ATOM 1935 N N . LEU A 1 241 ? -18.392 -10.024 29.255 1.00 87.31 241 LEU A N 1
ATOM 1936 C CA . LEU A 1 241 ? -18.218 -9.619 30.645 1.00 87.31 241 LEU A CA 1
ATOM 1937 C C . LEU A 1 241 ? -19.605 -9.495 31.266 1.00 87.31 241 LEU A C 1
ATOM 1939 O O . LEU A 1 241 ? -20.544 -9.079 30.587 1.00 87.31 241 LEU A O 1
ATOM 1943 N N . ALA A 1 242 ? -19.732 -9.812 32.547 1.00 90.25 242 ALA A N 1
ATOM 1944 C CA . ALA A 1 242 ? -20.942 -9.534 33.304 1.00 90.25 242 ALA A CA 1
ATOM 1945 C C . ALA A 1 242 ? -20.645 -8.451 34.341 1.00 90.25 242 ALA A C 1
ATOM 1947 O O . ALA A 1 242 ? -19.682 -8.570 35.091 1.00 90.25 242 ALA A O 1
ATOM 1948 N N . LEU A 1 243 ? -21.471 -7.413 34.408 1.00 91.38 243 LEU A N 1
ATOM 1949 C CA . LEU A 1 243 ? -21.505 -6.484 35.533 1.00 91.38 243 LEU A CA 1
ATOM 1950 C C . LEU A 1 243 ? -22.693 -6.812 36.434 1.00 91.38 243 LEU A C 1
ATOM 1952 O O . LEU A 1 243 ? -23.746 -7.206 35.939 1.00 91.38 243 LEU A O 1
ATOM 1956 N N . GLN A 1 244 ? -22.552 -6.616 37.741 1.00 91.94 244 GLN A N 1
ATOM 1957 C CA . GLN A 1 244 ? -23.695 -6.639 38.651 1.00 91.94 244 GLN A CA 1
ATOM 1958 C C . GLN A 1 244 ? -24.681 -5.519 38.293 1.00 91.94 244 GLN A C 1
ATOM 1960 O O . GLN A 1 244 ? -24.279 -4.392 37.999 1.00 91.94 244 GLN A O 1
ATOM 1965 N N . TYR A 1 245 ? -25.972 -5.846 38.284 1.00 87.19 245 TYR A N 1
ATOM 1966 C CA . TYR A 1 245 ? -27.037 -4.901 37.972 1.00 87.19 245 TYR A CA 1
ATOM 1967 C C . TYR A 1 245 ? -27.162 -3.830 39.061 1.00 87.19 245 TYR A C 1
ATOM 1969 O O . TYR A 1 245 ? -27.312 -4.134 40.245 1.00 87.19 245 TYR A O 1
ATOM 1977 N N . GLU A 1 246 ? -27.155 -2.566 38.648 1.00 86.69 246 GLU A N 1
ATOM 1978 C CA . GLU A 1 246 ? -27.342 -1.400 39.504 1.00 86.69 246 GLU A CA 1
ATOM 1979 C C . GLU A 1 246 ? -28.677 -0.728 39.162 1.00 86.69 246 GLU A C 1
ATOM 1981 O O . GLU A 1 246 ? -28.797 -0.103 38.108 1.00 86.69 246 GLU A O 1
ATOM 1986 N N . PRO A 1 247 ? -29.687 -0.779 40.052 1.00 80.88 247 PRO A N 1
ATOM 1987 C CA . PRO A 1 247 ? -31.028 -0.258 39.764 1.00 80.88 247 PRO A CA 1
ATOM 1988 C C . PRO A 1 247 ? -31.091 1.235 39.422 1.00 80.88 247 PRO A C 1
ATOM 1990 O O . PRO A 1 247 ? -32.094 1.700 38.893 1.00 80.88 247 PRO A O 1
ATOM 1993 N N . GLN A 1 248 ? -30.051 1.992 39.771 1.00 81.44 248 GLN A 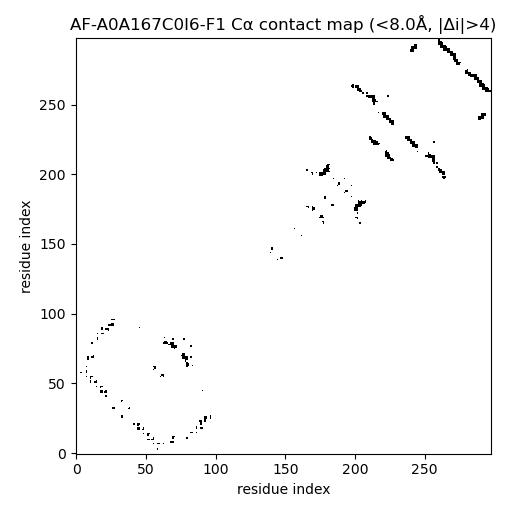N 1
ATOM 1994 C CA . GLN A 1 248 ? -29.974 3.436 39.559 1.00 81.44 248 GLN A CA 1
ATOM 1995 C C . GLN A 1 248 ? -29.461 3.802 38.158 1.00 81.44 248 GLN A C 1
ATOM 1997 O O . GLN A 1 248 ? -29.569 4.961 37.758 1.00 81.44 248 GLN A O 1
ATOM 2002 N N . ARG A 1 249 ? -28.904 2.841 37.408 1.00 79.06 249 ARG A N 1
ATOM 2003 C CA . ARG A 1 249 ? -28.367 3.069 36.064 1.00 79.06 249 ARG A CA 1
ATOM 2004 C C . ARG A 1 249 ? -29.407 2.782 34.993 1.00 79.06 249 ARG A C 1
ATOM 2006 O O . ARG A 1 249 ? -30.199 1.849 35.087 1.00 79.06 249 ARG A O 1
ATOM 2013 N N . TYR A 1 250 ? -29.359 3.585 33.939 1.00 79.25 250 TYR A N 1
ATOM 2014 C CA . TYR A 1 250 ? -30.133 3.346 32.733 1.00 79.25 250 TYR A CA 1
ATOM 2015 C C . TYR A 1 250 ? -29.374 2.382 31.812 1.00 79.25 250 TYR A C 1
ATOM 2017 O O . TYR A 1 250 ? -28.212 2.619 31.482 1.00 79.25 250 TYR A O 1
ATOM 2025 N N . TYR A 1 251 ? -30.036 1.298 31.407 1.00 79.00 251 TYR A N 1
ATOM 2026 C CA . TYR A 1 251 ? -29.473 0.258 30.548 1.00 79.00 251 TYR A CA 1
ATOM 2027 C C . TYR A 1 251 ? -30.174 0.267 29.191 1.00 79.00 251 TYR A C 1
ATOM 2029 O O . TYR A 1 251 ? -31.320 -0.166 29.076 1.00 79.00 251 TYR A O 1
ATOM 2037 N N . GLU A 1 252 ? -29.478 0.730 28.155 1.00 74.25 252 GLU A N 1
ATOM 2038 C CA . GLU A 1 252 ? -29.946 0.678 26.770 1.00 74.25 252 GLU A CA 1
ATOM 2039 C C . GLU A 1 252 ? -29.011 -0.201 25.939 1.00 74.25 252 GLU A C 1
ATOM 2041 O O . GLU A 1 252 ? -27.802 -0.280 26.168 1.00 74.25 252 GLU A O 1
ATOM 2046 N N . ARG A 1 253 ? -29.571 -0.931 24.972 1.00 71.88 253 ARG A N 1
ATOM 2047 C CA . ARG A 1 253 ? -28.766 -1.786 24.098 1.00 71.88 253 ARG A CA 1
ATOM 2048 C C . ARG A 1 253 ? -27.694 -0.941 23.405 1.00 71.88 253 ARG A C 1
ATOM 2050 O O . ARG A 1 253 ? -27.983 0.150 22.923 1.00 71.88 253 ARG A O 1
ATOM 2057 N N . TYR A 1 254 ? -26.476 -1.472 23.336 1.00 72.88 254 TYR A N 1
ATOM 2058 C CA . TYR A 1 254 ? -25.292 -0.787 22.811 1.00 72.88 254 TYR A CA 1
ATOM 2059 C C . TYR A 1 254 ? -24.768 0.391 23.647 1.00 72.88 254 TYR A C 1
ATOM 2061 O O . TYR A 1 254 ? -23.824 1.051 23.213 1.00 72.88 254 TYR A O 1
ATOM 2069 N N . THR A 1 255 ? -25.301 0.643 24.850 1.00 78.81 255 THR A N 1
ATOM 2070 C CA . THR A 1 255 ? -24.659 1.566 25.797 1.00 78.81 255 THR A CA 1
ATOM 2071 C C . THR A 1 255 ? -23.237 1.072 26.099 1.00 78.81 255 THR A C 1
ATOM 2073 O O . THR A 1 255 ? -23.058 -0.125 26.352 1.00 78.81 255 THR A O 1
ATOM 2076 N N . PRO A 1 256 ? -22.212 1.941 26.041 1.00 83.19 256 PRO A N 1
ATOM 2077 C CA . PRO A 1 256 ? -20.840 1.545 26.338 1.00 83.19 256 PRO A CA 1
ATOM 2078 C C . PRO A 1 256 ? -20.696 1.088 27.792 1.00 83.19 256 PRO A C 1
ATOM 2080 O O . PRO A 1 256 ? -21.435 1.529 28.676 1.00 83.19 256 PRO A O 1
ATOM 2083 N N . LEU A 1 257 ? -19.726 0.206 28.040 1.00 86.06 257 LEU A N 1
ATOM 2084 C CA . LEU A 1 257 ? -19.315 -0.147 29.397 1.00 86.06 257 LEU A CA 1
ATOM 2085 C C . LEU A 1 257 ? -18.954 1.135 30.167 1.00 86.06 257 LEU A C 1
ATOM 2087 O O . LEU A 1 257 ? -18.221 1.967 29.627 1.00 86.06 257 LEU A O 1
ATOM 2091 N N . PRO A 1 258 ? -19.446 1.317 31.403 1.00 86.06 258 PRO A N 1
ATOM 2092 C CA . PRO A 1 258 ? -19.131 2.509 32.174 1.00 86.06 258 PRO A CA 1
ATOM 2093 C C . PRO A 1 258 ? -17.630 2.613 32.439 1.00 86.06 258 PRO A C 1
ATOM 2095 O O . PRO A 1 258 ? -17.005 1.641 32.858 1.00 86.06 258 PRO A O 1
ATOM 2098 N N . SER A 1 259 ? -17.058 3.799 32.246 1.00 84.31 259 SER A N 1
ATOM 2099 C CA . SER A 1 259 ? -15.694 4.082 32.691 1.00 84.31 259 SER A CA 1
ATOM 2100 C C . SER A 1 259 ? -15.623 4.010 34.215 1.00 84.31 259 SER A C 1
ATOM 2102 O O . SER A 1 259 ? -16.462 4.581 34.912 1.00 84.31 259 SER A O 1
ATOM 2104 N N . GLY A 1 260 ? -14.626 3.304 34.742 1.00 87.31 260 GLY A N 1
ATOM 2105 C CA . GLY A 1 260 ? -14.432 3.189 36.181 1.00 87.31 260 GLY A CA 1
ATOM 2106 C C . GLY A 1 260 ? -13.560 2.008 36.574 1.00 87.31 260 GLY A C 1
ATOM 2107 O O . GLY A 1 260 ? -12.956 1.340 35.734 1.00 87.31 260 GLY A O 1
ATOM 2108 N N . ALA A 1 261 ? -13.496 1.772 37.881 1.00 90.12 261 ALA A N 1
ATOM 2109 C CA . ALA A 1 261 ? -12.792 0.643 38.460 1.00 90.12 261 ALA A CA 1
ATOM 2110 C C . ALA A 1 261 ? -13.773 -0.443 38.904 1.00 90.12 261 ALA A C 1
ATOM 2112 O O . ALA A 1 261 ? -14.865 -0.167 39.403 1.00 90.12 261 ALA A O 1
ATOM 2113 N N . PHE A 1 262 ? -13.353 -1.687 38.743 1.00 92.31 262 PHE A N 1
ATOM 2114 C CA . PHE A 1 262 ? -14.165 -2.870 38.938 1.00 92.31 262 PHE A CA 1
ATOM 2115 C C . PHE A 1 262 ? -13.479 -3.843 39.897 1.00 92.31 262 PHE A C 1
ATOM 2117 O O . PHE A 1 262 ? -12.261 -4.018 39.871 1.00 92.31 262 PHE A O 1
ATOM 2124 N N . ALA A 1 263 ? -14.278 -4.524 40.712 1.00 92.31 263 ALA A N 1
ATOM 2125 C CA . ALA A 1 263 ? -13.863 -5.703 41.460 1.00 92.31 263 ALA A CA 1
ATOM 2126 C C . ALA A 1 263 ? -14.323 -6.960 40.728 1.00 92.31 263 ALA A C 1
ATOM 2128 O O . ALA A 1 263 ? -15.492 -7.064 40.357 1.00 92.31 263 ALA A O 1
ATOM 2129 N N . LEU A 1 264 ? -13.431 -7.938 40.584 1.00 93.19 264 LEU A N 1
ATOM 2130 C CA . LEU A 1 264 ? -13.807 -9.286 40.175 1.00 93.19 264 LEU A CA 1
ATOM 2131 C C . LEU A 1 264 ? -14.509 -9.987 41.346 1.00 93.19 264 LEU A C 1
ATOM 2133 O O . LEU A 1 264 ? -13.944 -10.092 42.432 1.00 93.19 264 LEU A O 1
ATOM 2137 N N . VAL A 1 265 ? -15.743 -10.445 41.133 1.00 92.38 265 VAL A N 1
ATOM 2138 C CA . VAL A 1 265 ? -16.594 -11.009 42.192 1.00 92.38 265 VAL A CA 1
ATOM 2139 C C . VAL A 1 265 ? -16.640 -12.524 42.109 1.00 92.38 265 VAL A C 1
ATOM 2141 O O . VAL A 1 265 ? -16.333 -13.209 43.079 1.00 92.38 265 VAL A O 1
ATOM 2144 N N . GLU A 1 266 ? -17.030 -13.051 40.953 1.00 90.56 266 GLU A N 1
ATOM 2145 C CA . GLU A 1 266 ? -17.229 -14.487 40.766 1.00 90.56 266 GLU A CA 1
ATOM 2146 C C . GLU A 1 266 ? -17.038 -14.907 39.303 1.00 90.56 266 GLU A C 1
ATOM 2148 O O . GLU A 1 266 ? -16.904 -14.081 38.394 1.00 90.56 266 GLU A O 1
ATOM 2153 N N . LYS A 1 267 ? -17.045 -16.223 39.084 1.00 88.00 267 LYS A N 1
ATOM 2154 C CA . LYS A 1 267 ? -17.163 -16.841 37.764 1.00 88.00 267 LYS A CA 1
ATOM 2155 C C . LYS A 1 267 ? -18.540 -17.471 37.650 1.00 88.00 267 LYS A C 1
ATOM 2157 O O . LYS A 1 267 ? -18.894 -18.309 38.478 1.00 88.00 267 LYS A O 1
ATOM 2162 N N . LYS A 1 268 ? -19.288 -17.131 36.605 1.00 84.06 268 LYS A N 1
ATOM 2163 C CA . LYS A 1 268 ? -20.626 -17.682 36.364 1.00 84.06 268 LYS A CA 1
ATOM 2164 C C . LYS A 1 268 ? -20.681 -18.307 34.980 1.00 84.06 268 LYS A C 1
ATOM 2166 O O . LYS A 1 268 ? -20.092 -17.794 34.034 1.00 84.06 268 LYS A O 1
ATOM 2171 N N . ARG A 1 269 ? -21.385 -19.430 34.845 1.00 78.88 269 ARG A N 1
ATOM 2172 C CA . ARG A 1 269 ? -21.696 -20.004 33.531 1.00 78.88 269 ARG A CA 1
ATOM 2173 C C . ARG A 1 269 ? -23.057 -19.505 33.091 1.00 78.88 269 ARG A C 1
ATOM 2175 O O . ARG A 1 269 ? -24.034 -19.694 33.809 1.00 78.88 269 ARG A O 1
ATOM 2182 N N . ILE A 1 270 ? -23.100 -18.859 31.933 1.00 71.38 270 ILE A N 1
ATOM 2183 C CA . ILE A 1 270 ? -24.313 -18.249 31.395 1.00 71.38 270 ILE A CA 1
ATOM 2184 C C . ILE A 1 270 ? -24.604 -18.877 30.034 1.00 71.38 270 ILE A C 1
ATOM 2186 O O . ILE A 1 270 ? -23.711 -19.026 29.197 1.00 71.38 270 ILE A O 1
ATOM 2190 N N . ALA A 1 271 ? -25.863 -19.258 29.819 1.00 65.25 271 ALA A N 1
ATOM 2191 C CA . ALA A 1 271 ? -26.349 -19.677 28.513 1.00 65.25 271 ALA A CA 1
ATOM 2192 C C . ALA A 1 271 ? -26.585 -18.427 27.656 1.00 65.25 271 ALA A C 1
ATOM 2194 O O . ALA A 1 271 ? -27.510 -17.653 27.908 1.00 65.25 271 ALA A O 1
ATOM 2195 N N . VAL A 1 272 ? -25.733 -18.208 26.658 1.00 56.59 272 VAL A N 1
ATOM 2196 C CA . VAL A 1 272 ? -25.819 -17.031 25.789 1.00 56.59 272 VAL A CA 1
ATOM 2197 C C . VAL A 1 272 ? -26.667 -17.385 24.573 1.00 56.59 272 VAL A C 1
ATOM 2199 O O . VAL A 1 272 ? -26.276 -18.208 23.749 1.00 56.59 272 VAL A O 1
ATOM 2202 N N . LYS A 1 273 ? -27.834 -16.750 24.434 1.00 54.91 273 LYS A N 1
ATOM 2203 C CA . LYS A 1 273 ? -28.655 -16.850 23.219 1.00 54.91 273 LYS A CA 1
ATOM 2204 C C . LYS A 1 273 ? -28.262 -15.719 22.278 1.00 54.91 273 LYS A C 1
ATOM 2206 O O . LYS A 1 273 ? -28.421 -14.552 22.629 1.00 54.91 273 LYS A O 1
ATOM 2211 N N . MET A 1 274 ? -27.753 -16.042 21.091 1.00 49.19 274 MET A N 1
ATOM 2212 C CA . MET A 1 274 ? -27.443 -15.013 20.101 1.00 49.19 274 MET A CA 1
ATOM 2213 C C . MET A 1 274 ? -28.736 -14.478 19.483 1.00 49.19 274 MET A C 1
ATOM 2215 O O . MET A 1 274 ? -29.546 -15.239 18.950 1.00 49.19 274 MET A O 1
ATOM 2219 N N . ALA A 1 275 ? -28.922 -13.160 19.552 1.00 43.44 275 ALA A N 1
ATOM 2220 C CA . ALA A 1 275 ? -29.954 -12.471 18.793 1.00 43.44 275 ALA A CA 1
ATOM 2221 C C . ALA A 1 275 ? -29.505 -12.387 17.329 1.00 43.44 275 ALA A C 1
ATOM 2223 O O . ALA A 1 275 ? -28.534 -11.697 17.026 1.00 43.44 275 ALA A O 1
ATOM 2224 N N . THR A 1 276 ? -30.198 -13.090 16.438 1.00 44.72 276 THR A N 1
ATOM 2225 C CA . THR A 1 276 ? -30.118 -12.840 14.993 1.00 44.72 276 THR A CA 1
ATOM 2226 C C . THR A 1 276 ? -31.255 -11.915 14.577 1.00 44.72 276 THR A C 1
ATOM 2228 O O . THR A 1 276 ? -32.245 -11.784 15.300 1.00 44.72 276 THR A O 1
ATOM 2231 N N . ASP A 1 277 ? -31.128 -11.313 13.399 1.00 41.00 277 ASP A N 1
ATOM 2232 C CA . ASP A 1 277 ? -32.047 -10.327 12.814 1.00 41.00 277 ASP A CA 1
ATOM 2233 C C . ASP A 1 277 ? -33.512 -10.807 12.737 1.00 41.00 277 ASP A C 1
ATOM 2235 O O . ASP A 1 277 ? -34.423 -10.002 12.556 1.00 41.00 277 ASP A O 1
ATOM 2239 N N . LEU A 1 278 ? -33.749 -12.119 12.886 1.00 35.25 278 LEU A N 1
ATOM 2240 C CA . LEU A 1 278 ? -35.057 -12.758 12.736 1.00 35.25 278 LEU A CA 1
ATOM 2241 C C . LEU A 1 278 ? -35.472 -13.671 13.911 1.00 35.25 278 LEU A C 1
ATOM 2243 O O . LEU A 1 278 ? -36.641 -14.048 13.972 1.00 35.25 278 LEU A O 1
ATOM 2247 N N . ALA A 1 279 ? -34.576 -14.025 14.848 1.00 35.28 279 ALA A N 1
ATOM 2248 C CA . ALA A 1 279 ? -34.891 -14.820 16.052 1.00 35.28 279 ALA A CA 1
ATOM 2249 C C . ALA A 1 279 ? -33.699 -14.930 17.029 1.00 35.28 279 ALA A C 1
ATOM 2251 O O . ALA A 1 279 ? -32.536 -14.816 16.637 1.00 35.28 279 ALA A O 1
ATOM 2252 N N . PHE A 1 280 ? -33.964 -15.260 18.299 1.00 40.62 280 PHE A N 1
ATOM 2253 C CA . PHE A 1 280 ? -32.930 -15.797 19.193 1.00 40.62 280 PHE A CA 1
ATOM 2254 C C . PHE A 1 280 ? -32.647 -17.255 18.817 1.00 40.62 280 PHE A C 1
ATOM 2256 O O . PHE A 1 280 ? -33.516 -18.107 19.003 1.00 40.62 280 PHE A O 1
ATOM 2263 N N . GLN A 1 281 ? -31.446 -17.559 18.318 1.00 36.19 281 GLN A N 1
ATOM 2264 C CA . GLN A 1 281 ? -31.018 -18.951 18.179 1.00 36.19 281 GLN A CA 1
ATOM 2265 C C . GLN A 1 281 ? -30.379 -19.408 19.500 1.00 36.19 281 GLN A C 1
ATOM 2267 O O . GLN A 1 281 ? -29.439 -18.762 19.980 1.00 36.19 281 GLN A O 1
ATOM 2272 N N . PRO A 1 282 ? -30.882 -20.485 20.134 1.00 39.31 282 PRO A N 1
ATOM 2273 C CA . PRO A 1 282 ? -30.202 -21.086 21.266 1.00 39.31 282 PRO A CA 1
ATOM 2274 C C . PRO A 1 282 ? -28.902 -21.707 20.756 1.00 39.31 282 PRO A C 1
ATOM 2276 O O . PRO A 1 282 ? -28.911 -22.714 20.055 1.00 39.31 282 PRO A O 1
ATOM 2279 N N . ILE A 1 283 ? -27.779 -21.085 21.092 1.00 45.94 283 ILE A N 1
ATOM 2280 C CA . ILE A 1 283 ? -26.492 -21.759 21.038 1.00 45.94 283 ILE A CA 1
ATOM 2281 C C . ILE A 1 283 ? -26.354 -22.376 22.425 1.00 45.94 283 ILE A C 1
ATOM 2283 O O . ILE A 1 283 ? -26.183 -21.650 23.402 1.00 45.94 283 ILE A O 1
ATOM 2287 N N . ASP A 1 284 ? -26.477 -23.698 22.536 1.00 43.31 284 ASP A N 1
ATOM 2288 C CA . ASP A 1 284 ? -26.177 -24.446 23.768 1.00 43.31 284 ASP A CA 1
ATOM 2289 C C . ASP A 1 284 ? -24.656 -24.440 24.034 1.00 43.31 284 ASP A C 1
ATOM 2291 O O . ASP A 1 284 ? -23.987 -25.465 24.124 1.00 43.31 284 ASP A O 1
ATOM 2295 N N . ALA A 1 285 ? -24.076 -23.246 24.131 1.00 53.66 285 ALA A N 1
ATOM 2296 C CA . ALA A 1 285 ? -22.715 -23.007 24.560 1.00 53.66 285 ALA A CA 1
ATOM 2297 C C . ALA A 1 285 ? -22.796 -22.242 25.880 1.00 53.66 285 ALA A C 1
ATOM 2299 O O . ALA A 1 285 ? -22.914 -21.017 25.910 1.00 53.66 285 ALA A O 1
ATOM 2300 N N . MET A 1 286 ? -22.761 -22.982 26.988 1.00 60.03 286 MET A N 1
ATOM 2301 C CA . MET A 1 286 ? -22.508 -22.395 28.302 1.00 60.03 286 MET A CA 1
ATOM 2302 C C . MET A 1 286 ? -21.160 -21.674 28.246 1.00 60.03 286 MET A C 1
ATOM 2304 O O . MET A 1 286 ? -20.120 -22.323 28.129 1.00 60.03 286 MET A O 1
ATOM 2308 N N . GLN A 1 287 ? -21.171 -20.345 28.317 1.00 66.56 287 GLN A N 1
ATOM 2309 C CA . GLN A 1 287 ? -19.947 -19.555 28.379 1.00 66.56 287 GLN A CA 1
ATOM 2310 C C . GLN A 1 287 ? -19.620 -19.250 29.839 1.00 66.56 287 GLN A C 1
ATOM 2312 O O . GLN A 1 287 ? -20.487 -18.833 30.606 1.00 66.56 287 GLN A O 1
ATOM 2317 N N . GLU A 1 288 ? -18.369 -19.489 30.235 1.00 74.81 288 GLU A N 1
ATOM 2318 C CA . GLU A 1 288 ? -17.846 -18.990 31.507 1.00 74.81 288 GLU A CA 1
ATOM 2319 C C . GLU A 1 288 ? -17.598 -17.488 31.362 1.00 74.81 288 GLU A C 1
ATOM 2321 O O . GLU A 1 288 ? -16.809 -17.059 30.520 1.00 74.81 288 GLU A O 1
ATOM 2326 N N . VAL A 1 289 ? -18.300 -16.702 32.171 1.00 83.06 289 VAL A N 1
ATOM 2327 C CA . VAL A 1 289 ? -18.235 -15.244 32.193 1.00 83.06 289 VAL A CA 1
ATOM 2328 C C . VAL A 1 289 ? -17.726 -14.804 33.560 1.00 83.06 289 VAL A C 1
ATOM 2330 O O . VAL A 1 289 ? -18.140 -15.327 34.600 1.00 83.06 289 VAL A O 1
ATOM 2333 N N . LEU A 1 290 ? -16.812 -13.838 33.557 1.00 88.44 290 LEU A N 1
ATOM 2334 C CA . LEU A 1 290 ? -16.366 -13.171 34.773 1.00 88.44 290 LEU A CA 1
ATOM 2335 C C . LEU A 1 290 ? -17.381 -12.101 35.172 1.00 88.44 290 LEU A C 1
ATOM 2337 O O . LEU A 1 290 ? -17.777 -11.274 34.345 1.00 88.44 290 LEU A O 1
ATOM 2341 N N . VAL A 1 291 ? -17.798 -12.141 36.435 1.00 91.56 291 VAL A N 1
ATOM 2342 C CA . VAL A 1 291 ? -18.731 -11.179 37.016 1.00 91.56 291 VAL A CA 1
ATOM 2343 C C . VAL A 1 291 ? -17.944 -10.120 37.765 1.00 91.56 291 VAL A C 1
ATOM 2345 O O . VAL A 1 291 ? -17.159 -10.428 38.665 1.00 91.56 291 VAL A O 1
ATOM 2348 N N . PHE A 1 292 ? -18.199 -8.868 37.419 1.00 93.00 292 PHE A N 1
ATOM 2349 C CA . PHE A 1 292 ? -17.579 -7.710 38.027 1.00 93.00 292 PHE A CA 1
ATOM 2350 C C . PHE A 1 292 ? -18.608 -6.848 38.744 1.00 93.00 292 PHE A C 1
ATOM 2352 O O . PHE A 1 292 ? -19.771 -6.758 38.355 1.00 93.00 292 PHE A O 1
ATOM 2359 N N . ARG A 1 293 ? -18.150 -6.159 39.780 1.00 92.31 293 ARG A N 1
ATOM 2360 C CA . ARG A 1 293 ? -18.885 -5.089 40.446 1.00 92.31 293 ARG A CA 1
ATOM 2361 C C . ARG A 1 293 ? -18.173 -3.786 40.167 1.00 92.31 293 ARG A C 1
ATOM 2363 O O . ARG A 1 293 ? -16.960 -3.718 40.349 1.00 92.31 293 ARG A O 1
ATOM 2370 N N . LEU A 1 294 ? -18.908 -2.768 39.754 1.00 90.38 294 LEU A N 1
ATOM 2371 C CA . LEU A 1 294 ? -18.346 -1.435 39.662 1.00 90.38 294 LEU A CA 1
ATOM 2372 C C . LEU A 1 294 ? -18.138 -0.879 41.078 1.00 90.38 294 LEU A C 1
ATOM 2374 O O . LEU A 1 294 ? -18.991 -1.024 41.950 1.00 90.38 294 LEU A O 1
ATOM 2378 N N . LEU A 1 295 ? -16.970 -0.298 41.325 1.00 86.44 295 LEU A N 1
ATOM 2379 C CA . LEU A 1 295 ? -16.585 0.214 42.642 1.00 86.44 295 LEU A CA 1
ATOM 2380 C C . LEU A 1 295 ? -16.826 1.719 42.807 1.00 86.44 295 LEU A C 1
ATOM 2382 O O . LEU A 1 295 ? -16.602 2.231 43.900 1.00 86.44 295 LEU A O 1
ATOM 2386 N N . ASP A 1 296 ? -17.315 2.366 41.746 1.00 70.00 296 ASP A N 1
ATOM 2387 C CA . ASP A 1 296 ? -17.437 3.808 41.530 1.00 70.00 296 ASP A CA 1
ATOM 2388 C C . ASP A 1 296 ? -16.145 4.602 41.772 1.00 70.00 296 ASP A C 1
ATOM 2390 O O . ASP A 1 296 ? -15.513 4.563 42.824 1.00 70.00 296 ASP A O 1
ATOM 2394 N N . ASN A 1 297 ? -15.805 5.423 40.782 1.00 47.09 297 ASN A N 1
ATOM 2395 C CA . ASN A 1 297 ? -15.040 6.639 41.001 1.00 47.09 297 ASN A CA 1
ATOM 2396 C C . ASN A 1 297 ? -15.945 7.775 40.526 1.00 47.09 297 ASN A C 1
ATOM 2398 O O . ASN A 1 297 ? -16.467 7.707 39.414 1.00 47.09 297 ASN A O 1
ATOM 2402 N N . LYS A 1 298 ? -16.181 8.750 41.404 1.00 37.22 298 LYS A N 1
ATOM 2403 C CA . LYS A 1 298 ? -16.865 10.001 41.060 1.00 37.22 298 LYS A CA 1
ATOM 2404 C C . LYS A 1 298 ? -16.233 10.675 39.848 1.00 37.22 298 LYS A C 1
ATOM 2406 O O . LYS A 1 298 ? -14.986 10.623 39.752 1.00 37.22 298 LYS A O 1
#

Sequence (298 aa):
MDNSQNKLIDLMDAMYVTVGNMREAHWLGDPQCGSEGTLAQEQVLYDRYQSLRQELVSLNPDYINANAFIVNRYGEQLSFAQAQEVMNIKINAFESGNIKRAEIHAQEALLQHQQQLTEQRKHQQEDEAKSQAQALLELKQSLAPWRNTEEVTKPEETELQKHQRLQSLAQSHKCVSYIDSFQELYQALRSGVAFDELTKYLVAPEKDEGLYTLLCVVDDLVLYQGTERNLAPGSHFSRLLALQYEPQRYYERYTPLPSGAFALVEKKRIAVKMATDLAFQPIDAMQEVLVFRLLDNK

Mean predicted aligned error: 18.88 Å

Organism: NCBI:txid1365251

Foldseek 3Di:
DPPLQVLLQVLLVVLLVLLVPFDQDQQVPDPVSPDPVNLVVNVVSVVVNVVSVVVNCVSPVVQQPDPDWYQDPVRDTDRSVRSVVVSVSRVVSSVVSVVVVVVVVVVVVVVVVVVVVVVVVVVVVVVVVVVVVVVVVVVVCVVCVVPPPPPPPDPPADPVRVLVVQQVVLVVVQAPGEDQAPVVVVVCVVVPNDPVNQLSYKYQNVVCFQQWFFDDDDDQWTKIWGDDPDDDPPDPDTAIAIEGDDPVDDDDGRHTDDHAIKGFDDKDFDFDFDDDPVDGDRPRDRDTHTYIYGPDDD

Radius of gyration: 42.54 Å; Cα contacts (8 Å, |Δi|>4): 331; chains: 1; bounding box: 80×42×109 Å

Secondary structure (DSSP, 8-state):
-HHHHHHHHHHHHHHHHHHHTS--S-TTS-GGGGSHHHHHHHHHHHHHHHHHHHHHHHH-TTGGGSS-EEE-TTS-EEEHHHHHHHHHHHHHHHHHHHHHHHHHHHHHHHHHHHHHHHHHHHHHHHHHHHHHHHHHHHHHHHH-GGG-----------HHHHHHHHHHHHHHTT-S-EE--HHHHHHHHHTT--HHHHTTSEE--GGGTTSEEEEEEETTEEEEEE--TT--TT---PPEEEEEP-TTS---TTPBPPSS-EEEEEEEEEEEEEEETTEEEEEEEEEEEEEEEE----